Protein 1AWI (pdb70)

GO terms:
  GO:0070064 proline-rich region binding (F, IPI)
  GO:0005515 protein binding (F, IPI)
  GO:0003779 actin binding (F, IPI)
  GO:0005829 cytosol (C, TAS)
  GO:0045296 cadherin binding (F, HDA)
  GO:0005546 phosphatidylinositol-4,5-bisphosphate binding (F, IDA)
  GO:0005634 nucleus (C, IDA)
  GO:0005737 cytoplasm (C, IDA)
  GO:0005938 cell cortex (C, IDA)
  GO:0000774 adenyl-nucleotide exchange factor activity (F, IDA)
  GO:0003785 actin monomer binding (F, IDA)
  GO:0030036 actin cytoskeleton organization (P, IDA)
  GO:0050821 protein stabilization (P, IDA)
  GO:0030838 positive regulation of actin filament polymerization (P, IGI)
  GO:0070062 extracellular exosome (C, HDA)
  GO:0072562 blood microparticle (C, HDA)
  GO:0005925 focal adhesion (C, HDA)
  GO:0016020 membrane (C, HDA)
  GO:0003723 RNA binding (F, HDA)
  GO:0010634 positive regulation of epithelial cell migration (P, IMP)

Nearest PDB structures (foldseek):
  1cf0-assembly1_A  TM=1.005E+00  e=2.091E-26  Homo sapiens
  8bji-assembly1_B  TM=9.821E-01  e=1.228E-25  Vibrio nigripulchritudo
  1pne-assembly1_A  TM=9.918E-01  e=5.692E-25  Bos taurus
  8bjh-assembly1_B  TM=9.821E-01  e=3.550E-25  Vibrio nigripulchritudo
  2v8f-assembly1_B  TM=9.783E-01  e=4.734E-20  Mus musculus

Foldseek 3Di:
DCQVVFCVLCVVVFFDKKWKWFLPPAIDTPDIDPPDQQNQAHNVQSCVLPDPPPCPCQVPPGDHSNFGKHWPADCCPPDPLNKTKIKGDPVDDDFIWIKMWGDADTIIIITTGDGPDDNVVNSVSRVVSRVVVNVVVD/DVQVVVCVLPPVPFFDKKFKWFLPDQIATPYIDPPDQQNQADNVQSCQLPPPDVPVLVVQAGDRSNFGWHWPDDCLVPPPQNKTWIWTDDDDPDDIWIKMWGDADGIIMITTGDGPRDNVVNHVSRVVSRVVVNVVVD/DDDDDDDDDD

CATH classification: 3.30.450.30

B-factor: mean 24.33, std 15.83, range [2.0, 83.94]

Organism: Homo sapiens (NCBI:txid9606)

Secondary structure (DSSP, 8-state):
-THHHHHHHHTTS-EEEEEEEE-SSS-EEEEE-TTSSGGG--HHHHHHHT-S-SSGGGTS-EEETTEEEEEEEE-TTSSS--EEEEEE--SSSS---EEEEEE-SSEEEEEEEPTT--HHHHHHHHHHHHHHHHHTT-/-THHHHHHHHTTS-EEEEEEEE-SSS-EEEEE-TTSSGGG--HHHHHHHH-S--TTHHHH-EEETTEEEEEEEEETTSTTT-EEEEEE--STT----EEEEEE-SSEEEEEEEPTT--HHHHHHHHHHHHHHHHHTT-/-PPPPP----

Solvent-accessible surface area: 13578 Å² total; per-residue (Å²): 31,9,58,38,0,13,91,68,4,47,84,77,44,37,0,39,1,0,0,0,1,4,26,126,146,76,34,55,44,51,19,16,17,112,80,92,35,0,60,88,16,60,82,76,18,3,37,71,1,46,18,193,93,51,81,69,9,104,132,105,17,16,54,0,17,48,42,100,0,36,11,80,67,30,21,0,82,104,126,49,87,47,0,0,28,1,106,10,71,53,123,56,86,80,65,60,36,21,1,3,0,0,31,1,72,86,0,0,0,0,0,6,0,87,122,78,30,137,25,41,73,0,26,113,36,0,81,88,18,0,18,36,0,69,182,28,150,29,58,35,94,45,0,11,98,57,4,52,84,88,38,25,2,32,0,0,0,0,0,3,31,109,152,96,32,61,46,85,5,10,23,115,79,82,33,0,53,91,16,57,84,75,22,4,37,69,1,34,27,185,110,40,66,61,8,150,112,122,10,17,55,0,17,58,52,94,1,38,22,106,87,30,20,1,62,102,117,76,78,19,2,0,27,3,88,6,87,41,117,68,90,53,58,47,41,25,1,1,0,0,43,1,67,86,0,0,0,0,0,8,0,91,120,81,28,121,21,48,58,0,40,116,35,0,103,83,6,0,15,10,0,70,135,40,123,56,140,40,106,44,9,16,32,42,31,97

Radius of gyration: 23.16 Å; Cα contacts (8 Å, |Δi|>4): 592; chains: 3; bounding box: 51×53×67 Å

InterPro domains:
  IPR005454 Profilin1/2/3, vertebrate [PR01639] (3-19)
  IPR005454 Profilin1/2/3, vertebrate [PR01639] (32-47)
  IPR005454 Profilin1/2/3, vertebrate [PR01639] (53-67)
  IPR005454 Profilin1/2/3, vertebrate [PR01639] (70-83)
  IPR005454 Profilin1/2/3, vertebrate [PR01639] (86-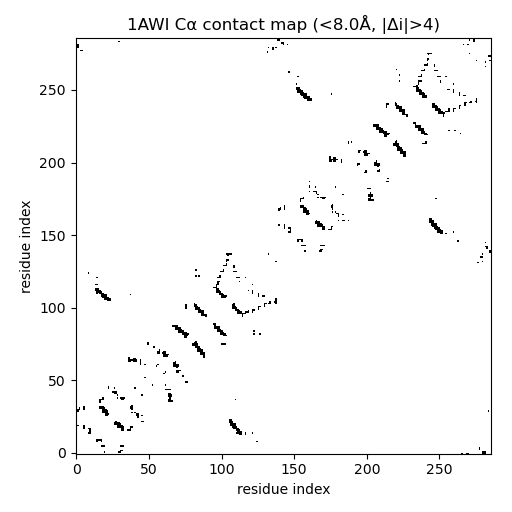95)
  IPR005454 Profilin1/2/3, vertebrate [PR01639] (114-127)
  IPR005455 Profilin, eukaryotic type [SM00392] (2-140)
  IPR005455 Profilin, eukaryotic type [cd00148] (3-140)
  IPR027310 Profilin conserved site [PS00414] (1-9)
  IPR036140 Profilin superfamily [SSF55770] (2-140)
  IPR048278 Profilin [PF00235] (3-140)

Structure (mmCIF, N/CA/C/O backbone):
data_1AWI
#
_entry.id   1AWI
#
_cell.length_a   68.250
_cell.length_b   97.640
_cell.length_c   39.100
_cell.angle_alpha   90.00
_cell.angle_beta   90.00
_cell.angle_gamma   90.00
#
_symmetry.space_group_name_H-M   'P 21 21 2'
#
loop_
_entity.id
_entity.type
_entity.pdbx_description
1 polymer PROFILIN
2 polymer L-PRO10
3 water water
#
loop_
_atom_site.group_PDB
_atom_site.id
_atom_site.type_symbol
_atom_site.label_atom_id
_atom_site.label_alt_id
_atom_site.label_comp_id
_atom_site.label_asym_id
_atom_site.label_entity_id
_atom_site.label_seq_id
_atom_site.pdbx_PDB_ins_code
_atom_site.Cartn_x
_atom_site.Cartn_y
_atom_site.Cartn_z
_atom_site.occupancy
_atom_site.B_iso_or_equiv
_atom_site.auth_seq_id
_atom_site.auth_comp_id
_atom_site.auth_asym_id
_atom_site.auth_atom_id
_atom_site.pdbx_PDB_model_num
ATOM 1 N N . GLY A 1 1 ? 23.670 68.496 33.643 1.00 48.16 2 GLY A N 1
ATOM 2 C CA . GLY A 1 1 ? 24.979 67.942 33.188 1.00 41.38 2 GLY A CA 1
ATOM 3 C C . GLY A 1 1 ? 25.817 68.986 32.465 1.00 38.09 2 GLY A C 1
ATOM 4 O O . GLY A 1 1 ? 25.971 70.118 32.944 1.00 32.25 2 GLY A O 1
ATOM 8 N N . TRP A 1 2 ? 26.336 68.612 31.298 1.00 31.65 3 TRP A N 1
ATOM 9 C CA . TRP A 1 2 ? 27.158 69.508 30.495 1.00 23.30 3 TRP A CA 1
ATOM 10 C C . TRP A 1 2 ? 26.381 70.705 29.961 1.00 20.02 3 TRP A C 1
ATOM 11 O O . TRP A 1 2 ? 26.966 71.729 29.639 1.00 15.76 3 TRP A O 1
ATOM 24 N N . ASN A 1 3 ? 25.054 70.593 29.955 1.00 23.96 4 ASN A N 1
ATOM 25 C CA . ASN A 1 3 ? 24.148 71.649 29.479 1.00 27.55 4 ASN A CA 1
ATOM 26 C C . ASN A 1 3 ? 24.315 72.968 30.226 1.00 26.90 4 ASN A C 1
ATOM 27 O O . ASN A 1 3 ? 24.120 74.047 29.657 1.00 23.69 4 ASN A O 1
ATOM 35 N N . ALA A 1 4 ? 24.681 72.865 31.501 1.00 27.11 5 ALA A N 1
ATOM 36 C CA . ALA A 1 4 ? 24.874 74.024 32.364 1.00 24.17 5 ALA A CA 1
ATOM 37 C C . ALA A 1 4 ? 26.072 74.856 31.920 1.00 23.39 5 ALA A C 1
ATOM 38 O O . ALA A 1 4 ? 26.088 76.079 32.080 1.00 25.33 5 ALA A O 1
ATOM 41 N N . TYR A 1 5 ? 27.081 74.193 31.368 1.00 22.57 6 TYR A N 1
ATOM 42 C CA . TYR A 1 5 ? 28.261 74.896 30.890 1.00 22.07 6 TYR A CA 1
ATOM 43 C C . TYR A 1 5 ? 27.937 75.732 29.662 1.00 18.39 6 TYR A C 1
ATOM 44 O O . TYR A 1 5 ? 28.385 76.869 29.554 1.00 21.45 6 TYR A O 1
ATOM 55 N N . ILE A 1 6 ? 27.142 75.180 28.749 1.00 18.86 7 ILE A N 1
ATOM 56 C CA . ILE A 1 6 ? 26.759 75.904 27.538 1.00 17.21 7 ILE A CA 1
ATOM 57 C C . ILE A 1 6 ? 25.913 77.111 27.930 1.00 17.15 7 ILE A C 1
ATOM 58 O O . ILE A 1 6 ? 26.098 78.202 27.395 1.00 16.97 7 ILE A O 1
ATOM 64 N N . ASP A 1 7 ? 24.991 76.905 28.871 1.00 19.45 8 ASP A N 1
ATOM 65 C CA . ASP A 1 7 ? 24.124 77.982 29.352 1.00 22.13 8 ASP A CA 1
ATOM 66 C C . ASP A 1 7 ? 24.978 79.059 30.020 1.00 23.27 8 ASP A C 1
ATOM 67 O O . ASP A 1 7 ? 24.749 80.255 29.837 1.00 23.94 8 ASP A O 1
ATOM 73 N N . ASN A 1 8 ? 25.972 78.619 30.783 1.00 22.89 9 ASN A N 1
ATOM 74 C CA . ASN A 1 8 ? 26.879 79.527 31.472 1.00 23.29 9 ASN A CA 1
ATOM 75 C C . ASN A 1 8 ? 27.643 80.392 30.470 1.00 20.35 9 ASN A C 1
ATOM 76 O O . ASN A 1 8 ? 27.650 81.612 30.570 1.00 24.12 9 ASN A O 1
ATOM 84 N N . LEU A 1 9 ? 28.259 79.755 29.485 1.00 21.70 10 LEU A N 1
ATOM 85 C CA . LEU A 1 9 ? 29.021 80.469 28.465 1.00 21.00 10 LEU A CA 1
ATOM 86 C C . LEU A 1 9 ? 28.187 81.472 27.685 1.00 17.47 10 LEU A C 1
ATOM 87 O O . LEU A 1 9 ? 28.657 82.552 27.360 1.00 22.6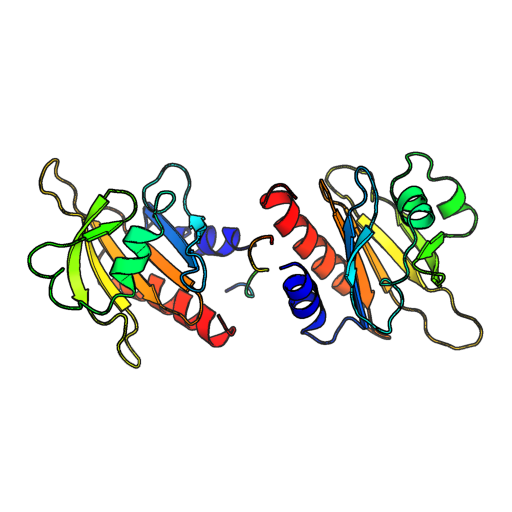2 10 LEU A O 1
ATOM 93 N N . MET A 1 10 ? 26.946 81.110 27.389 1.00 21.84 11 MET A N 1
ATOM 94 C CA . MET A 1 10 ? 26.057 81.976 26.611 1.00 24.82 11 MET A CA 1
ATOM 95 C C . MET A 1 10 ? 25.311 83.025 27.430 1.00 25.65 11 MET A C 1
ATOM 96 O O . MET A 1 10 ? 24.754 83.970 26.870 1.00 27.64 11 MET A O 1
ATOM 102 N N . ALA A 1 11 ? 25.330 82.866 28.749 1.00 27.91 12 ALA A N 1
ATOM 103 C CA . ALA A 1 11 ? 24.619 83.747 29.675 1.00 31.49 12 ALA A CA 1
ATOM 104 C C . ALA A 1 11 ? 24.740 85.255 29.502 1.00 34.04 12 ALA A C 1
ATOM 105 O O . ALA A 1 11 ? 23.746 85.961 29.634 1.00 35.60 12 ALA A O 1
ATOM 108 N N . ASP A 1 12 ? 25.942 85.753 29.222 1.00 37.20 13 ASP A N 1
ATOM 109 C CA . ASP A 1 12 ? 26.161 87.194 29.072 1.00 36.02 13 ASP A CA 1
ATOM 110 C C . ASP A 1 12 ? 25.701 87.786 27.734 1.00 35.44 13 ASP A C 1
ATOM 111 O O . ASP A 1 12 ? 25.956 88.958 27.442 1.00 40.18 13 ASP A O 1
ATOM 117 N N . GLY A 1 13 ? 25.099 86.952 26.894 1.00 32.70 14 GLY A N 1
ATOM 118 C CA . GLY A 1 13 ? 24.602 87.407 25.610 1.00 26.19 14 GLY A CA 1
ATOM 119 C C . GLY A 1 13 ? 25.594 87.900 24.574 1.00 24.56 14 GLY A C 1
ATOM 120 O O . GLY A 1 13 ? 25.166 88.433 23.558 1.00 28.81 14 GLY A O 1
ATOM 122 N N . THR A 1 14 ? 26.898 87.740 24.794 1.00 25.74 15 THR A N 1
ATOM 123 C CA . THR A 1 14 ? 27.883 88.199 23.802 1.00 20.83 15 THR A CA 1
ATOM 124 C C . THR A 1 14 ? 28.258 87.134 22.762 1.00 20.20 15 THR A C 1
ATOM 125 O O . THR A 1 14 ? 28.857 87.451 21.738 1.00 18.86 15 THR A O 1
ATOM 131 N N . CYS A 1 15 ? 27.907 85.878 23.023 1.00 22.10 16 CYS A N 1
ATOM 132 C CA . CYS A 1 15 ? 28.234 84.780 22.112 1.00 19.09 16 CYS A CA 1
ATOM 133 C C . CYS A 1 15 ? 27.006 84.196 21.400 1.00 15.55 16 CYS A C 1
ATOM 134 O O . CYS A 1 15 ? 25.896 84.277 21.910 1.00 15.13 16 CYS A O 1
ATOM 138 N N . GLN A 1 16 ? 27.206 83.623 20.217 1.00 15.20 17 GLN A N 1
ATOM 139 C CA . GLN A 1 16 ? 26.107 83.030 19.464 1.00 13.51 17 GLN A CA 1
ATOM 140 C C . GLN A 1 16 ? 26.199 81.508 19.350 1.00 14.04 17 GLN A C 1
ATOM 141 O O . GLN A 1 16 ? 25.280 80.860 18.866 1.00 16.93 17 GLN A O 1
ATOM 150 N N . ASP A 1 17 ? 27.318 80.936 19.760 1.00 12.86 18 ASP A N 1
ATOM 151 C CA . ASP A 1 17 ? 27.487 79.494 19.678 1.00 11.48 18 ASP A CA 1
ATOM 152 C C . ASP A 1 17 ? 28.567 79.079 20.680 1.00 13.11 18 ASP A C 1
ATOM 153 O O . ASP A 1 17 ? 29.449 79.871 21.034 1.00 13.44 18 ASP A O 1
ATOM 159 N N . ALA A 1 18 ? 28.456 77.853 21.168 1.00 13.24 19 ALA A N 1
ATOM 160 C CA . ALA A 1 18 ? 29.382 77.313 22.151 1.00 15.09 19 ALA A CA 1
ATOM 161 C C . ALA A 1 18 ? 29.241 75.803 22.097 1.00 14.73 19 ALA A C 1
ATOM 162 O O . ALA A 1 18 ? 28.194 75.300 21.682 1.00 20.24 19 ALA A O 1
ATOM 165 N N . ALA A 1 19 ? 30.292 75.092 22.499 1.00 15.21 20 ALA A N 1
ATOM 166 C CA . ALA A 1 19 ? 30.301 73.632 22.507 1.00 9.91 20 ALA A CA 1
ATOM 167 C C . ALA A 1 19 ? 31.469 73.065 23.316 1.00 13.55 20 ALA A C 1
ATOM 168 O O . ALA A 1 19 ? 32.522 73.695 23.445 1.00 19.18 20 ALA A O 1
ATOM 171 N N . ILE A 1 20 ? 31.260 71.888 23.894 1.00 16.24 21 ILE A N 1
ATOM 172 C CA . ILE A 1 20 ? 32.302 71.179 24.635 1.00 14.00 21 ILE A CA 1
ATOM 173 C C . ILE A 1 20 ? 32.405 69.869 23.871 1.00 13.22 21 ILE A C 1
ATOM 174 O O . ILE A 1 20 ? 31.420 69.159 23.744 1.00 14.85 21 ILE A O 1
ATOM 180 N N . VAL A 1 21 ? 33.577 69.567 23.329 1.00 15.84 22 VAL A N 1
ATOM 181 C CA . VAL A 1 21 ? 33.753 68.355 22.535 1.00 12.20 22 VAL A CA 1
ATOM 182 C C . VAL A 1 21 ? 34.838 67.442 23.071 1.00 9.88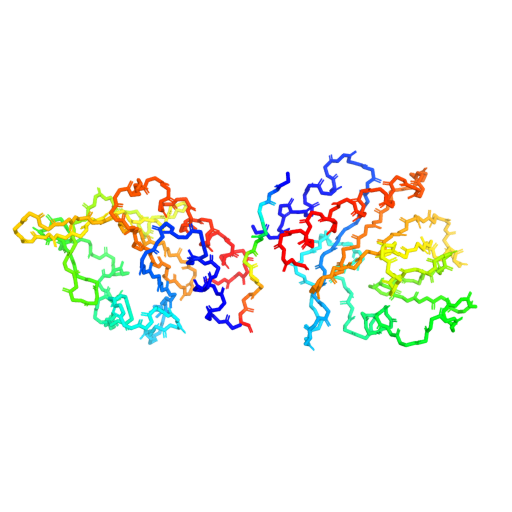 22 VAL A C 1
ATOM 183 O O . VAL A 1 21 ? 35.945 67.893 23.352 1.00 13.91 22 VAL A O 1
ATOM 188 N N . GLY A 1 22 ? 34.522 66.160 23.218 1.00 12.18 23 GLY A N 1
ATOM 189 C CA . GLY A 1 22 ? 35.523 65.217 23.681 1.00 14.83 23 GLY A CA 1
ATOM 190 C C . GLY A 1 22 ? 36.364 64.839 22.476 1.00 17.31 23 GLY A C 1
ATOM 191 O O . GLY A 1 22 ? 35.803 64.562 21.421 1.00 23.44 23 GLY A O 1
ATOM 193 N N . TYR A 1 23 ? 37.691 64.878 22.592 1.00 20.18 24 TYR A N 1
ATOM 194 C CA . TYR A 1 23 ? 38.555 64.531 21.460 1.00 22.19 24 TYR A CA 1
ATOM 195 C C . TYR A 1 23 ? 39.350 63.241 21.646 1.00 23.60 24 TYR A C 1
ATOM 196 O O . TYR A 1 23 ? 39.976 62.746 20.705 1.00 25.40 24 TYR A O 1
ATOM 207 N N . LYS A 1 24 ? 39.347 62.712 22.863 1.00 26.09 25 LYS A N 1
ATOM 208 C CA . LYS A 1 24 ? 40.061 61.477 23.149 1.00 30.54 25 LYS A CA 1
ATOM 209 C C . LYS A 1 24 ? 39.190 60.270 22.830 1.00 37.76 25 LYS A C 1
ATOM 210 O O . LYS A 1 24 ? 37.993 60.252 23.149 1.00 39.40 25 LYS A O 1
ATOM 220 N N . ASP A 1 25 ? 39.799 59.290 22.158 1.00 43.70 26 ASP A N 1
ATOM 221 C CA . ASP A 1 25 ? 39.143 58.045 21.753 1.00 46.66 26 ASP A CA 1
ATOM 222 C C . ASP A 1 25 ? 38.264 58.251 20.527 1.00 44.40 26 ASP A C 1
ATOM 223 O O . ASP A 1 25 ? 38.707 58.032 19.398 1.00 44.47 26 ASP A O 1
ATOM 229 N N . SER A 1 26 ? 37.028 58.686 20.747 1.00 42.14 27 SER A N 1
ATOM 230 C CA . SER A 1 26 ? 36.098 58.914 19.650 1.00 40.00 27 SER A CA 1
ATOM 231 C C . SER A 1 26 ? 35.427 60.264 19.829 1.00 33.28 27 SER A C 1
ATOM 232 O O . SER A 1 26 ? 34.451 60.390 20.579 1.00 36.69 27 SER A O 1
ATOM 237 N N . PRO A 1 27 ? 35.959 61.299 19.152 1.00 28.51 28 PRO A N 1
ATOM 238 C CA . PRO A 1 27 ? 35.452 62.674 19.204 1.00 24.78 28 PRO A CA 1
ATOM 239 C C . PRO A 1 27 ? 33.931 62.751 19.147 1.00 23.72 28 PRO A C 1
ATOM 240 O O . PRO A 1 27 ? 33.303 62.240 18.220 1.00 26.53 28 PRO A O 1
ATOM 244 N N . SER A 1 28 ? 33.341 63.385 20.145 1.00 23.13 29 SER A N 1
ATOM 245 C CA . SER A 1 28 ? 31.893 63.510 20.194 1.00 25.59 29 SER A CA 1
ATOM 246 C C . SER A 1 28 ? 31.501 64.824 20.847 1.00 23.38 29 SER A C 1
ATOM 247 O O . SER A 1 28 ? 32.194 65.306 21.749 1.00 26.60 29 SER A O 1
ATOM 252 N N . VAL A 1 29 ? 30.406 65.408 20.368 1.00 15.38 30 VAL A N 1
ATOM 253 C CA . VAL A 1 29 ? 29.897 66.662 20.900 1.00 10.69 30 VAL A CA 1
ATOM 254 C C . VAL A 1 29 ? 29.154 66.306 22.179 1.00 12.55 30 VAL A C 1
ATOM 255 O O . VAL A 1 29 ? 28.207 65.529 22.150 1.00 17.64 30 VAL A O 1
ATOM 260 N N . TRP A 1 30 ? 29.649 66.814 23.301 1.00 11.67 31 TRP A N 1
ATOM 261 C CA . TRP A 1 30 ? 29.077 66.553 24.614 1.00 11.82 31 TRP A CA 1
ATOM 262 C C . TRP A 1 30 ? 27.926 67.473 24.961 1.00 13.63 31 TRP A C 1
ATOM 263 O O . TRP A 1 30 ? 27.124 67.150 25.828 1.00 17.33 31 TRP A O 1
ATOM 276 N N . ALA A 1 31 ? 27.904 68.647 24.336 1.00 14.43 32 ALA A N 1
ATOM 277 C CA . ALA A 1 31 ? 26.856 69.649 24.522 1.00 10.51 32 ALA A CA 1
ATOM 278 C C . ALA A 1 31 ? 27.194 70.833 23.618 1.00 12.38 32 ALA A C 1
ATOM 279 O O . ALA A 1 31 ? 28.347 71.262 23.566 1.00 14.55 32 ALA A O 1
ATOM 282 N N . ALA A 1 32 ? 26.210 71.321 22.866 1.00 11.73 33 ALA A N 1
ATOM 283 C CA . ALA A 1 32 ? 26.402 72.458 21.967 1.00 11.91 33 ALA A CA 1
ATOM 284 C C . ALA A 1 32 ? 25.091 73.237 21.854 1.00 16.36 33 ALA A C 1
ATOM 285 O O . ALA A 1 32 ? 24.034 72.716 22.205 1.00 21.39 33 ALA A O 1
ATOM 288 N N . VAL A 1 33 ? 25.152 74.488 21.404 1.00 14.40 34 VAL A N 1
ATOM 289 C CA . VAL A 1 33 ? 23.938 75.284 21.246 1.00 12.76 34 VAL A CA 1
ATOM 290 C C . VAL A 1 33 ? 23.146 74.706 20.065 1.00 16.93 34 VAL A C 1
ATOM 291 O O . VAL A 1 33 ? 23.698 74.516 18.977 1.00 18.90 34 VAL A O 1
ATOM 296 N N . PRO A 1 34 ? 21.840 74.435 20.260 1.00 20.23 35 PRO A N 1
ATOM 297 C CA . PRO A 1 34 ? 20.917 73.873 19.262 1.00 16.82 35 PRO A CA 1
ATOM 298 C C . PRO A 1 34 ? 20.642 74.733 18.040 1.00 12.77 35 PRO A C 1
ATOM 299 O O . PRO A 1 34 ? 20.425 75.938 18.151 1.00 12.66 35 PRO A O 1
ATOM 303 N N . GLY A 1 35 ? 20.593 74.080 16.883 1.00 18.56 36 GLY A N 1
ATOM 304 C CA . GLY A 1 35 ? 20.299 74.755 15.633 1.00 14.87 36 GLY A CA 1
ATOM 305 C C . GLY A 1 35 ? 21.393 75.659 15.124 1.00 18.11 36 GLY A C 1
ATOM 306 O O . GLY A 1 35 ? 21.171 76.434 14.196 1.00 21.92 36 GLY A O 1
ATOM 308 N N . LYS A 1 36 ? 22.588 75.528 15.686 1.00 19.23 37 LYS A N 1
ATOM 309 C CA . LYS A 1 36 ? 23.703 76.369 15.281 1.00 13.16 37 LYS A CA 1
ATOM 310 C C . LYS A 1 36 ? 24.750 75.628 14.454 1.00 12.49 37 LYS A C 1
ATOM 311 O O . LYS A 1 36 ? 24.432 74.682 13.744 1.00 9.57 37 LYS A O 1
ATOM 321 N N . THR A 1 37 ? 26.007 76.048 14.581 1.00 15.98 38 THR A N 1
ATOM 322 C CA . THR A 1 37 ? 27.116 75.465 13.833 1.00 13.62 38 THR A CA 1
ATOM 323 C C . THR A 1 37 ? 27.906 74.367 14.538 1.00 7.93 38 THR A C 1
ATOM 324 O O . THR A 1 37 ? 28.061 73.281 13.989 1.00 6.96 38 THR A O 1
ATOM 330 N N . PHE A 1 38 ? 28.383 74.646 15.754 1.00 8.81 39 PHE A N 1
ATOM 331 C CA . PHE A 1 38 ? 29.204 73.698 16.517 1.00 10.81 39 PHE A CA 1
ATOM 332 C C . PHE A 1 38 ? 28.549 72.357 16.790 1.00 12.59 39 PHE A C 1
ATOM 333 O O . PHE A 1 38 ? 29.228 71.340 16.902 1.00 13.46 39 PHE A O 1
ATOM 342 N N . VAL A 1 39 ? 27.227 72.339 16.872 1.00 13.73 40 VAL A N 1
ATOM 343 C CA . VAL A 1 39 ? 26.519 71.094 17.122 1.00 11.47 40 VAL A CA 1
ATOM 344 C C . VAL A 1 39 ? 26.784 70.057 16.005 1.00 13.97 40 VAL A C 1
ATOM 345 O O . VAL A 1 39 ? 26.621 68.848 16.218 1.00 10.42 40 VAL A O 1
ATOM 350 N N . ASN A 1 40 ? 27.244 70.529 14.842 1.00 13.89 41 ASN A N 1
ATOM 351 C CA . ASN A 1 40 ? 27.529 69.654 13.700 1.00 11.87 41 ASN A CA 1
ATOM 352 C C . ASN A 1 40 ? 29.005 69.372 13.471 1.00 12.07 41 ASN A C 1
ATOM 353 O O . ASN A 1 40 ? 29.397 69.035 12.353 1.00 11.24 41 ASN A O 1
ATOM 361 N N . ILE A 1 41 ? 29.834 69.556 14.497 1.00 13.90 42 ILE A N 1
ATOM 362 C CA . ILE A 1 41 ? 31.263 69.279 14.356 1.00 14.43 42 ILE A CA 1
ATOM 363 C C . ILE A 1 41 ? 31.434 67.767 14.138 1.00 14.95 42 ILE A C 1
ATOM 364 O O . ILE A 1 41 ? 30.727 66.952 14.755 1.00 11.94 42 ILE A O 1
ATOM 370 N N . THR A 1 42 ? 32.347 67.401 13.241 1.00 9.18 43 THR A N 1
ATOM 371 C CA . THR A 1 42 ? 32.594 65.993 12.928 1.00 8.53 43 THR A CA 1
ATOM 372 C C . THR A 1 42 ? 33.948 65.523 13.453 1.00 4.93 43 THR A C 1
ATOM 373 O O . THR A 1 42 ? 34.852 66.329 13.674 1.00 11.93 43 THR A O 1
ATOM 379 N N . PRO A 1 43 ? 34.110 64.206 13.650 1.00 7.26 44 PRO A N 1
ATOM 380 C CA . PRO A 1 43 ? 35.368 63.646 14.142 1.00 6.99 44 PRO A CA 1
ATOM 381 C C . PRO A 1 43 ? 36.560 64.027 13.266 1.00 9.76 44 PRO A C 1
ATOM 382 O O . PRO A 1 43 ? 37.684 64.100 13.754 1.00 12.33 44 PRO A O 1
ATOM 386 N N . ALA A 1 44 ? 36.315 64.246 11.972 1.00 12.70 45 ALA A N 1
ATOM 387 C CA . ALA A 1 44 ? 37.370 64.630 11.036 1.00 16.66 45 ALA A CA 1
ATOM 388 C C . ALA A 1 44 ? 37.850 66.061 11.299 1.00 15.96 45 ALA A C 1
ATOM 389 O O . ALA A 1 44 ? 39.049 66.338 11.252 1.00 20.31 45 ALA A O 1
ATOM 392 N N . GLU A 1 45 ? 36.911 66.963 11.577 1.00 14.91 46 GLU A N 1
ATOM 393 C CA . GLU A 1 45 ? 37.231 68.359 11.877 1.00 14.36 46 GLU A CA 1
ATOM 394 C C . GLU A 1 45 ? 38.030 68.449 13.184 1.00 14.99 46 GLU A C 1
ATOM 395 O O . GLU A 1 45 ? 38.964 69.246 13.304 1.00 16.34 46 GLU A O 1
ATOM 402 N N . VAL A 1 46 ? 37.647 67.630 14.163 1.00 13.71 47 VAL A N 1
ATOM 403 C CA . VAL A 1 46 ? 38.318 67.582 15.458 1.00 10.66 47 VAL A CA 1
ATOM 404 C C . VAL A 1 46 ? 39.744 67.097 15.234 1.00 15.22 47 VAL A C 1
ATOM 405 O O . VAL A 1 46 ? 40.689 67.625 15.820 1.00 15.72 47 VAL A O 1
ATOM 410 N N . GLY A 1 47 ? 39.884 66.097 14.364 1.00 19.86 48 GLY A N 1
ATOM 411 C CA . GLY A 1 47 ? 41.186 65.541 14.040 1.00 17.24 48 GLY A CA 1
ATOM 412 C C . GLY A 1 47 ? 42.127 66.614 13.530 1.00 16.10 48 GLY A C 1
ATOM 413 O O . GLY A 1 47 ? 43.299 66.647 13.883 1.00 17.41 48 GLY A O 1
ATOM 415 N N . VAL A 1 48 ? 41.615 67.509 12.706 1.00 16.97 49 VAL A N 1
ATOM 416 C CA . VAL A 1 48 ? 42.439 68.580 12.183 1.00 18.96 49 VAL A CA 1
ATOM 417 C C . VAL A 1 48 ? 42.866 69.497 13.325 1.00 19.81 49 VAL A C 1
ATOM 418 O O . VAL A 1 48 ? 44.025 69.895 13.401 1.00 24.08 49 VAL A O 1
ATOM 423 N N . LEU A 1 49 ? 41.932 69.811 14.218 1.00 21.58 50 LEU A N 1
ATOM 424 C CA . LEU A 1 49 ? 42.220 70.692 15.344 1.00 19.63 50 LEU A CA 1
ATOM 425 C C . LEU A 1 49 ? 43.368 70.211 16.218 1.00 17.91 50 LEU A C 1
ATOM 426 O O . LEU A 1 49 ? 44.264 70.983 16.527 1.00 24.85 50 LEU A O 1
ATOM 432 N N . VAL A 1 50 ? 43.335 68.951 16.633 1.00 16.92 51 VAL A N 1
ATOM 433 C CA . VAL A 1 50 ? 44.402 68.406 17.471 1.00 16.13 51 VAL A CA 1
ATOM 434 C C . VAL A 1 50 ? 45.499 67.744 16.632 1.00 17.47 51 VAL A C 1
ATOM 435 O O . VAL A 1 50 ? 46.300 66.962 17.148 1.00 13.82 51 VAL A O 1
ATOM 440 N N . GLY A 1 51 ? 45.563 68.103 15.354 1.00 23.81 52 GLY A N 1
ATOM 441 C CA . GLY A 1 51 ? 46.531 67.506 14.449 1.00 32.79 52 GLY A CA 1
ATOM 442 C C . GLY A 1 51 ? 47.984 67.927 14.554 1.00 39.53 52 GLY A C 1
ATOM 443 O O . GLY A 1 51 ? 48.330 68.858 15.280 1.00 39.98 52 GLY A O 1
ATOM 445 N N . LYS A 1 52 ? 48.831 67.242 13.789 1.00 44.39 53 LYS A N 1
ATOM 446 C CA . LYS A 1 52 ? 50.265 67.510 13.761 1.00 48.30 53 LYS A CA 1
ATOM 447 C C . LYS A 1 52 ? 50.617 68.682 12.833 1.00 49.80 53 LYS A C 1
ATOM 448 O O . LYS A 1 52 ? 51.601 69.392 13.070 1.00 51.52 53 LYS A O 1
ATOM 458 N N . ASP A 1 53 ? 49.810 68.884 11.788 1.00 49.03 54 ASP A N 1
ATOM 459 C CA . ASP A 1 53 ? 50.032 69.960 10.814 1.00 50.38 54 ASP A CA 1
ATOM 460 C C . ASP A 1 53 ? 49.589 71.304 11.389 1.00 50.50 54 ASP A C 1
ATOM 461 O O . ASP A 1 53 ? 48.440 71.707 11.232 1.00 53.64 54 ASP A O 1
ATOM 467 N N . ARG A 1 54 ? 50.522 72.026 11.993 1.00 47.83 55 ARG A N 1
ATOM 468 C CA . ARG A 1 54 ? 50.197 73.297 12.621 1.00 46.97 55 ARG A CA 1
ATOM 469 C C . ARG A 1 54 ? 50.413 74.559 11.778 1.00 49.76 55 ARG A C 1
ATOM 470 O O . ARG A 1 54 ? 50.256 75.677 12.282 1.00 50.95 55 ARG A O 1
ATOM 484 N N . SER A 1 55 ? 50.774 74.396 10.508 1.00 51.53 56 SER A N 1
ATOM 485 C CA . SER A 1 55 ? 50.988 75.553 9.635 1.00 55.09 56 SER A CA 1
ATOM 486 C C . SER A 1 55 ? 50.267 75.456 8.293 1.00 55.53 56 SER A C 1
ATOM 487 O O . SER A 1 55 ? 50.093 76.461 7.604 1.00 56.69 56 SER A O 1
ATOM 492 N N . SER A 1 56 ? 49.823 74.253 7.940 1.00 55.97 57 SER A N 1
ATOM 493 C CA . SER A 1 56 ? 49.106 74.035 6.690 1.00 54.58 57 SER A CA 1
ATOM 494 C C . SER A 1 56 ? 47.784 74.811 6.687 1.00 55.00 57 SER A C 1
ATOM 495 O O . SER A 1 56 ? 47.419 75.416 5.676 1.00 57.22 57 SER A O 1
ATOM 500 N N . PHE A 1 57 ? 47.088 74.826 7.824 1.00 52.13 58 PHE A N 1
ATOM 501 C CA . PHE A 1 57 ? 45.824 75.548 7.913 1.00 47.07 58 PHE A CA 1
ATOM 502 C C . PHE A 1 57 ? 45.959 77.071 8.016 1.00 48.95 58 PHE A C 1
ATOM 503 O O . PHE A 1 57 ? 44.985 77.784 8.278 1.00 46.92 58 PHE A O 1
ATOM 512 N N . TYR A 1 58 ? 47.165 77.565 7.751 1.00 50.68 59 TYR A N 1
ATOM 513 C CA . TYR A 1 58 ? 47.438 78.995 7.796 1.00 51.60 59 TYR A CA 1
ATOM 514 C C . TYR A 1 58 ? 47.115 79.702 6.480 1.00 54.38 59 TYR A C 1
ATOM 515 O O . TYR A 1 58 ? 46.737 80.875 6.472 1.00 52.85 59 TYR A O 1
ATOM 526 N N . VAL A 1 59 ? 47.298 78.999 5.367 1.00 57.83 60 VAL A N 1
ATOM 527 C CA . VAL A 1 59 ? 46.987 79.561 4.055 1.00 61.21 60 VAL A CA 1
ATOM 528 C C . VAL A 1 59 ? 45.540 79.162 3.775 1.00 64.23 60 VAL A C 1
ATOM 529 O O . VAL A 1 59 ? 44.695 79.989 3.412 1.00 67.52 60 VAL A O 1
ATOM 534 N N . ASN A 1 60 ? 45.269 77.877 3.970 1.00 63.12 61 ASN A N 1
ATOM 535 C CA . ASN A 1 60 ? 43.937 77.327 3.783 1.00 60.43 61 ASN A CA 1
ATOM 536 C C . ASN A 1 60 ? 43.484 77.079 5.210 1.00 57.56 61 ASN A C 1
ATOM 537 O O . ASN A 1 60 ? 44.105 76.293 5.909 1.00 59.76 61 ASN A O 1
ATOM 545 N N . GLY A 1 61 ? 42.462 77.795 5.664 1.00 54.57 62 GLY A N 1
ATOM 546 C CA . GLY A 1 61 ? 41.973 77.615 7.021 1.00 48.57 62 GLY A CA 1
ATOM 547 C C . GLY A 1 61 ? 41.458 76.213 7.313 1.00 45.34 62 GLY A C 1
ATOM 548 O O . GLY A 1 61 ? 42.080 75.217 6.939 1.00 45.24 62 GLY A O 1
ATOM 550 N N . LEU A 1 62 ? 40.307 76.127 7.970 1.00 40.11 63 LEU A N 1
ATOM 551 C CA . LEU A 1 62 ? 39.722 74.830 8.314 1.00 31.16 63 LEU A CA 1
ATOM 552 C C . LEU A 1 62 ? 38.218 74.959 8.463 1.00 27.22 63 LEU A C 1
ATOM 553 O O . LEU A 1 62 ? 37.676 76.047 8.272 1.00 29.55 63 LEU A O 1
ATOM 559 N N . THR A 1 63 ? 37.537 73.856 8.760 1.00 21.67 64 THR A N 1
ATOM 560 C CA . THR A 1 63 ? 36.095 73.904 8.946 1.00 19.89 64 THR A CA 1
ATOM 561 C C . THR A 1 63 ? 35.642 73.361 10.305 1.00 13.54 64 THR A C 1
ATOM 562 O O . THR A 1 63 ? 36.218 72.416 10.836 1.00 13.33 64 THR A O 1
ATOM 568 N N . LEU A 1 64 ? 34.656 74.025 10.888 1.00 11.47 65 LEU A N 1
ATOM 569 C CA . LEU A 1 64 ? 34.052 73.623 12.158 1.00 15.04 65 LEU A CA 1
ATOM 570 C C . LEU A 1 64 ? 32.550 73.580 11.873 1.00 18.76 65 LEU A C 1
ATOM 571 O O . LEU A 1 64 ? 31.939 74.605 11.537 1.00 18.25 65 LEU A O 1
ATOM 577 N N . GLY A 1 65 ? 31.960 72.394 11.967 1.00 20.16 66 GLY A N 1
ATOM 578 C CA . GLY A 1 65 ? 30.538 72.251 11.686 1.00 20.64 66 GLY A CA 1
ATOM 579 C C . GLY A 1 65 ? 30.185 72.645 10.257 1.00 19.93 66 GLY A C 1
ATOM 580 O O . GLY A 1 65 ? 29.066 73.071 9.976 1.00 18.66 66 GLY A O 1
ATOM 582 N N . GLY A 1 66 ? 31.149 72.509 9.351 1.00 21.41 67 GLY A N 1
ATOM 583 C CA . GLY A 1 66 ? 30.927 72.861 7.961 1.00 23.60 67 GLY A CA 1
ATOM 584 C C . GLY A 1 66 ? 31.418 74.259 7.647 1.00 22.70 67 GLY A C 1
ATOM 585 O O . GLY A 1 66 ? 31.886 74.530 6.541 1.00 28.40 67 GLY A O 1
ATOM 587 N N . GLN A 1 67 ? 31.337 75.129 8.648 1.00 21.12 68 GLN A N 1
ATOM 588 C CA . GLN A 1 67 ? 31.750 76.522 8.563 1.00 21.53 68 GLN A CA 1
ATOM 589 C C . GLN A 1 67 ? 33.252 76.640 8.313 1.00 22.76 68 GLN A C 1
ATOM 590 O O . GLN A 1 67 ? 34.045 76.053 9.039 1.00 23.29 68 GLN A O 1
ATOM 599 N N . LYS A 1 68 ? 33.638 77.394 7.286 1.00 24.21 69 LYS A N 1
ATOM 600 C CA . LYS A 1 68 ? 35.054 77.585 6.957 1.00 24.57 69 LYS A CA 1
ATOM 601 C C . LYS A 1 68 ? 35.559 78.673 7.861 1.00 23.03 69 LYS A C 1
ATOM 602 O O . LYS A 1 68 ? 34.907 79.708 8.015 1.00 25.92 69 LYS A O 1
ATOM 612 N N . CYS A 1 69 ? 36.741 78.470 8.415 1.00 21.07 70 CYS A N 1
ATOM 613 C CA . CYS A 1 69 ? 37.324 79.436 9.326 1.00 24.80 70 CYS A CA 1
ATOM 614 C C . CYS A 1 69 ? 38.788 79.694 8.971 1.00 25.35 70 CYS A C 1
ATOM 615 O O . CYS A 1 69 ? 39.460 78.848 8.363 1.00 21.63 70 CYS A O 1
ATOM 619 N N . SER A 1 70 ? 39.263 80.876 9.349 1.00 26.87 71 SER A N 1
ATOM 620 C CA . SER A 1 70 ? 40.640 81.301 9.124 1.00 25.17 71 SER A CA 1
ATOM 621 C C . SER A 1 70 ? 41.360 81.306 10.468 1.00 20.34 71 SER A C 1
ATOM 622 O O . SER A 1 70 ? 40.916 81.967 11.408 1.00 19.32 71 SER A O 1
ATOM 627 N N . VAL A 1 71 ? 42.446 80.549 10.564 1.00 22.93 72 VAL A N 1
ATOM 628 C CA . VAL A 1 71 ? 43.243 80.492 11.786 1.00 25.85 72 VAL A CA 1
ATOM 629 C C . VAL A 1 71 ? 44.037 81.798 11.847 1.00 26.54 72 VAL A C 1
ATOM 630 O O . VAL A 1 71 ? 44.796 82.090 10.929 1.00 30.56 72 VAL A O 1
ATOM 635 N N . ILE A 1 72 ? 43.829 82.618 12.872 1.00 26.91 73 ILE A N 1
ATOM 636 C CA . ILE A 1 72 ? 44.605 83.849 12.953 1.00 31.09 73 ILE A CA 1
ATOM 637 C C . ILE A 1 72 ? 45.749 83.755 13.956 1.00 31.68 73 ILE A C 1
ATOM 638 O O . ILE A 1 72 ? 46.621 84.611 13.976 1.00 40.51 73 ILE A O 1
ATOM 644 N N . ARG A 1 73 ? 45.754 82.703 14.770 1.00 31.71 74 ARG A N 1
ATOM 645 C CA . ARG A 1 73 ? 46.794 82.485 15.776 1.00 25.50 74 ARG A CA 1
ATOM 646 C C . ARG A 1 73 ? 46.606 81.074 16.313 1.00 24.46 74 ARG A C 1
ATOM 647 O O . ARG A 1 73 ? 45.533 80.736 16.815 1.00 24.43 74 ARG A O 1
ATOM 661 N N . ASP A 1 74 ? 47.640 80.248 16.201 1.00 20.69 75 ASP A N 1
ATOM 662 C CA . ASP A 1 74 ? 47.577 78.863 16.670 1.00 17.27 75 ASP A CA 1
ATOM 663 C C . ASP A 1 74 ? 48.505 78.595 17.855 1.00 19.06 75 ASP A C 1
ATOM 664 O O . ASP A 1 74 ? 49.724 78.703 17.728 1.00 23.06 75 ASP A O 1
ATOM 670 N N . SER A 1 75 ? 47.927 78.260 19.004 1.00 15.94 76 SER A N 1
ATOM 671 C CA . SER A 1 75 ? 48.716 77.933 20.190 1.00 16.13 76 SER A CA 1
ATOM 672 C C . SER A 1 75 ? 48.025 76.794 20.944 1.00 18.51 76 SER A C 1
ATOM 673 O O . SER A 1 75 ? 48.275 76.576 22.132 1.00 15.69 76 SER A O 1
ATOM 678 N N . LEU A 1 76 ? 47.216 76.019 20.225 1.00 14.87 77 LEU A N 1
ATOM 679 C CA . LEU A 1 76 ? 46.464 74.927 20.829 1.00 14.03 77 LEU A CA 1
ATOM 680 C C . LEU A 1 76 ? 47.302 73.888 21.572 1.00 18.78 77 LEU A C 1
ATOM 681 O O . LEU A 1 76 ? 46.940 73.459 22.666 1.00 18.81 77 LEU A O 1
ATOM 687 N N . LEU A 1 77 ? 48.421 73.479 20.983 1.00 23.35 78 LEU A N 1
ATOM 688 C CA . LEU A 1 77 ? 49.277 72.472 21.606 1.00 16.11 78 LEU A CA 1
ATOM 689 C C . LEU A 1 77 ? 50.427 73.072 22.404 1.00 17.39 78 LEU A C 1
ATOM 690 O O . LEU A 1 77 ? 51.345 72.359 22.793 1.00 17.57 78 LEU A O 1
ATOM 696 N N . GLN A 1 78 ? 50.375 74.374 22.669 1.00 19.89 79 GLN A N 1
ATOM 697 C CA . GLN A 1 78 ? 51.450 75.020 23.398 1.00 25.33 79 GLN A CA 1
ATOM 698 C C . GLN A 1 78 ? 51.286 75.027 24.907 1.00 27.96 79 GLN A C 1
ATOM 699 O O . GLN A 1 78 ? 50.195 75.238 25.426 1.00 30.88 79 GLN A O 1
ATOM 708 N N . ASP A 1 79 ? 52.395 74.777 25.598 1.00 36.59 80 ASP A N 1
ATOM 709 C CA . ASP A 1 79 ? 52.433 74.749 27.056 1.00 42.09 80 ASP A CA 1
ATOM 710 C C . ASP A 1 79 ? 51.918 76.099 27.567 1.00 43.87 80 ASP A C 1
ATOM 711 O O . ASP A 1 79 ? 52.453 77.155 27.202 1.00 38.51 80 ASP A O 1
ATOM 717 N N . GLY A 1 80 ? 50.857 76.059 28.371 1.00 49.00 81 GLY A N 1
ATOM 718 C CA . GLY A 1 80 ? 50.290 77.279 28.925 1.00 50.67 81 GLY A CA 1
ATOM 719 C C . GLY A 1 80 ? 49.146 77.874 28.124 1.00 49.52 81 GLY A C 1
ATOM 720 O O . GLY A 1 80 ? 47.983 77.696 28.474 1.00 52.92 81 GLY A O 1
ATOM 722 N N . GLU A 1 81 ? 49.471 78.583 27.049 1.00 48.59 82 GLU A N 1
ATOM 723 C CA . GLU A 1 81 ? 48.466 79.215 26.199 1.00 46.19 82 GLU A CA 1
ATOM 724 C C . GLU A 1 81 ? 47.816 78.179 25.276 1.00 42.07 82 GLU A C 1
ATOM 725 O O . GLU A 1 81 ? 47.998 78.244 24.063 1.00 46.22 82 GLU A O 1
ATOM 732 N N . PHE A 1 82 ? 47.052 77.246 25.846 1.00 31.74 83 PHE A N 1
ATOM 733 C CA . PHE A 1 82 ? 46.386 76.174 25.082 1.00 25.15 83 PHE A CA 1
ATOM 734 C C . PHE A 1 82 ? 45.164 76.645 24.281 1.00 20.03 83 PHE A C 1
ATOM 735 O O . PHE A 1 82 ? 44.105 76.021 24.325 1.00 12.42 83 PHE A O 1
ATOM 744 N N . SER A 1 83 ? 45.317 77.718 23.522 1.00 18.79 84 SER A N 1
ATOM 745 C CA . SER A 1 83 ? 44.206 78.259 22.767 1.00 21.27 84 SER A CA 1
ATOM 746 C C . SER A 1 83 ? 44.505 78.526 21.302 1.00 17.53 84 SER A C 1
ATOM 747 O O . SER A 1 83 ? 45.649 78.530 20.865 1.00 19.40 84 SER A O 1
ATOM 752 N N . MET A 1 84 ? 43.448 78.733 20.539 1.00 18.43 85 MET A N 1
ATOM 753 C CA . MET A 1 84 ? 43.563 78.978 19.120 1.00 16.66 85 MET A CA 1
ATOM 754 C C . MET A 1 84 ? 42.525 80.024 18.795 1.00 16.20 85 MET A C 1
ATOM 755 O O . MET A 1 84 ? 41.425 79.998 19.341 1.00 19.33 85 MET A O 1
ATOM 761 N N . ASP A 1 85 ? 42.892 80.984 17.963 1.00 15.95 86 ASP A N 1
ATOM 762 C CA . ASP A 1 85 ? 41.967 82.038 17.587 1.00 16.68 86 ASP A CA 1
ATOM 763 C C . ASP A 1 85 ? 41.671 81.977 16.098 1.00 14.94 86 ASP A C 1
ATOM 764 O O . ASP A 1 85 ? 42.569 81.763 15.282 1.00 16.37 86 ASP A O 1
ATOM 770 N N . LEU A 1 86 ? 40.399 82.121 15.745 1.00 17.06 87 LEU A N 1
ATOM 771 C CA . LEU A 1 86 ? 39.988 82.058 14.346 1.00 17.03 87 LEU A CA 1
ATOM 772 C C . LEU A 1 86 ? 38.888 83.054 14.030 1.00 16.96 87 LEU A C 1
ATOM 773 O O . LEU A 1 86 ? 38.261 83.624 14.921 1.00 17.39 87 LEU A O 1
ATOM 779 N N . ARG A 1 87 ? 38.681 83.277 12.745 1.00 20.78 88 ARG A N 1
ATOM 780 C CA . ARG A 1 87 ? 37.640 84.170 12.279 1.00 24.59 88 ARG A CA 1
ATOM 781 C C . ARG A 1 87 ? 36.786 83.381 11.304 1.00 24.42 88 ARG A C 1
ATOM 782 O O . ARG A 1 87 ? 37.261 82.424 10.690 1.00 19.44 88 ARG A O 1
ATOM 796 N N . THR A 1 88 ? 35.519 83.743 11.183 1.00 29.41 89 THR A N 1
ATOM 797 C CA . THR A 1 88 ? 34.646 83.041 10.255 1.00 35.63 89 THR A CA 1
ATOM 798 C C . THR A 1 88 ? 34.826 83.587 8.837 1.00 40.00 89 THR A C 1
ATOM 799 O O . THR A 1 88 ? 34.519 84.746 8.557 1.00 41.27 89 THR A O 1
ATOM 805 N N . LYS A 1 89 ? 35.341 82.739 7.951 1.00 46.80 90 LYS A N 1
ATOM 806 C CA . LYS A 1 89 ? 35.606 83.114 6.570 1.00 53.48 90 LYS A CA 1
ATOM 807 C C . LYS A 1 89 ? 34.444 83.701 5.787 1.00 60.42 90 LYS A C 1
ATOM 808 O O . LYS A 1 89 ? 33.597 82.973 5.266 0.00 60.79 90 LYS A O 1
ATOM 818 N N . SER A 1 90 ? 34.434 85.025 5.673 1.00 68.74 91 SER A N 1
ATOM 819 C CA . SER A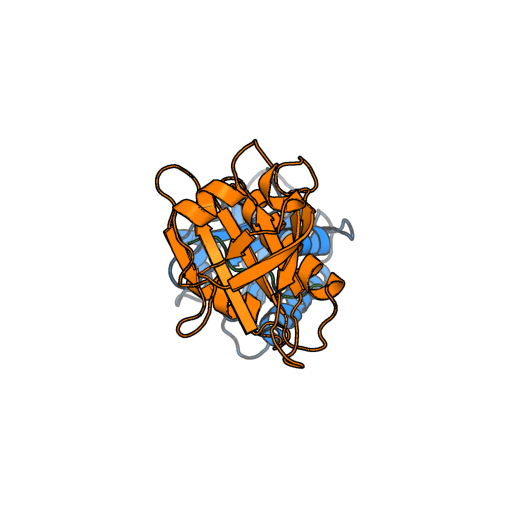 1 90 ? 33.403 85.719 4.912 1.00 75.12 91 SER A CA 1
ATOM 820 C C . SER A 1 90 ? 33.832 85.745 3.446 1.00 76.30 91 SER A C 1
ATOM 821 O O . SER A 1 90 ? 34.131 86.800 2.882 1.00 75.17 91 SER A O 1
ATOM 826 N N . THR A 1 91 ? 33.939 84.547 2.876 1.00 79.40 92 THR A N 1
ATOM 827 C CA . THR A 1 91 ? 34.311 84.349 1.478 1.00 81.88 92 THR A CA 1
ATOM 828 C C . THR A 1 91 ? 33.136 84.907 0.665 1.00 83.03 92 THR A C 1
ATOM 829 O O . THR A 1 91 ? 33.306 85.515 -0.397 1.00 83.70 92 THR A O 1
ATOM 835 N N . GLY A 1 92 ? 31.942 84.695 1.211 1.00 82.78 93 GLY A N 1
ATOM 836 C CA . GL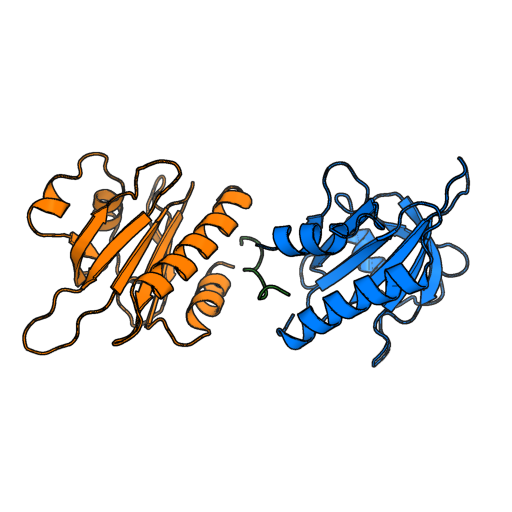Y A 1 92 ? 30.709 85.164 0.615 1.00 82.08 93 GLY A CA 1
ATOM 837 C C . GLY A 1 92 ? 29.866 85.660 1.774 1.00 82.72 93 GLY A C 1
ATOM 838 O O . GLY A 1 92 ? 30.237 85.456 2.936 1.00 82.46 93 GLY A O 1
ATOM 840 N N . GLY A 1 93 ? 28.730 86.282 1.480 1.00 81.89 94 GLY A N 1
ATOM 841 C CA . GLY A 1 93 ? 27.887 86.794 2.545 1.00 79.69 94 GLY A CA 1
ATOM 842 C C . GLY A 1 93 ? 28.450 88.114 3.032 1.00 77.92 94 GLY A C 1
ATOM 843 O O . GLY A 1 93 ? 28.721 88.999 2.215 1.00 79.08 94 GLY A O 1
ATOM 845 N N . ALA A 1 94 ? 28.672 88.240 4.339 1.00 74.13 95 ALA A N 1
ATOM 846 C CA . ALA A 1 94 ? 29.205 89.483 4.891 1.00 69.64 95 ALA A CA 1
ATOM 847 C C . ALA A 1 94 ? 29.720 89.438 6.333 1.00 65.30 95 ALA A C 1
ATOM 848 O O . ALA A 1 94 ? 30.863 89.823 6.596 1.00 64.96 95 ALA A O 1
ATOM 851 N N . PRO A 1 95 ? 28.884 88.992 7.290 1.00 60.04 96 PRO A N 1
ATOM 852 C CA . PRO A 1 95 ? 29.328 88.941 8.690 1.00 56.07 96 PRO A CA 1
ATOM 853 C C . PRO A 1 95 ? 30.401 87.903 9.033 1.00 49.57 96 PRO A C 1
ATOM 854 O O . PRO A 1 95 ? 30.296 86.727 8.673 1.00 47.80 96 PRO A O 1
ATOM 858 N N . THR A 1 96 ? 31.421 88.364 9.754 1.00 44.82 97 THR A N 1
ATOM 859 C CA . THR A 1 96 ? 32.541 87.537 10.192 1.00 35.34 97 THR A CA 1
ATOM 860 C C . THR A 1 96 ? 32.541 87.586 11.721 1.00 31.36 97 THR A C 1
ATOM 861 O O . THR A 1 96 ? 32.290 88.635 12.319 1.00 33.96 97 THR A O 1
ATOM 867 N N . PHE A 1 97 ? 32.773 86.450 12.361 1.00 28.25 98 PHE A N 1
ATOM 868 C CA . PHE A 1 97 ? 32.763 86.409 13.816 1.00 21.29 98 PHE A CA 1
ATOM 869 C C . PHE A 1 97 ? 34.048 85.799 14.327 1.00 19.29 98 PHE A C 1
ATOM 870 O O . PHE A 1 97 ? 34.734 85.068 13.606 1.00 15.17 98 PHE A O 1
ATOM 879 N N . ASN A 1 98 ? 34.363 86.110 15.579 1.00 23.42 99 ASN A N 1
ATOM 880 C CA . ASN A 1 98 ? 35.558 85.594 16.234 1.00 23.05 99 ASN A CA 1
ATOM 881 C C . ASN A 1 98 ? 35.251 84.311 16.996 1.00 15.38 99 ASN A C 1
ATOM 882 O O . ASN A 1 98 ? 34.268 84.223 17.730 1.00 14.46 99 ASN A O 1
ATOM 890 N N . VAL A 1 99 ? 36.092 83.310 16.798 1.00 12.52 100 VAL A N 1
ATOM 891 C CA . VAL A 1 99 ? 35.927 82.037 17.471 1.00 12.34 100 VAL A CA 1
ATOM 892 C C . VAL A 1 99 ? 37.227 81.732 18.203 1.00 14.58 100 VAL A C 1
ATOM 893 O O . VAL A 1 99 ? 38.295 82.218 17.821 1.00 18.05 100 VAL A O 1
ATOM 898 N N . THR A 1 100 ? 37.121 80.997 19.297 1.00 12.26 101 THR A N 1
ATOM 899 C CA . THR A 1 100 ? 38.286 80.585 20.051 1.00 12.57 101 THR A CA 1
ATOM 900 C C . THR A 1 100 ? 38.072 79.119 20.431 1.00 16.96 101 THR A C 1
ATOM 901 O O . THR A 1 100 ? 36.959 78.721 20.790 1.00 15.95 101 THR A O 1
ATOM 907 N N . VAL A 1 101 ? 39.104 78.303 20.224 1.00 17.84 102 VAL A N 1
ATOM 908 C 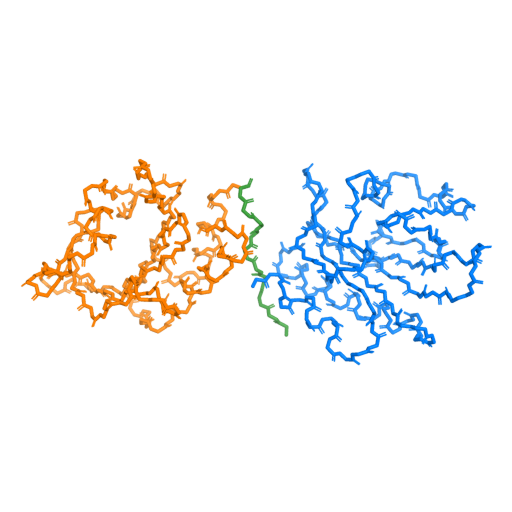CA . VAL A 1 101 ? 39.058 76.891 20.585 1.00 13.85 102 VAL A CA 1
ATOM 909 C C . VAL A 1 101 ? 40.128 76.701 21.669 1.00 17.09 102 VAL A C 1
ATOM 910 O O . VAL A 1 101 ? 41.279 77.080 21.475 1.00 2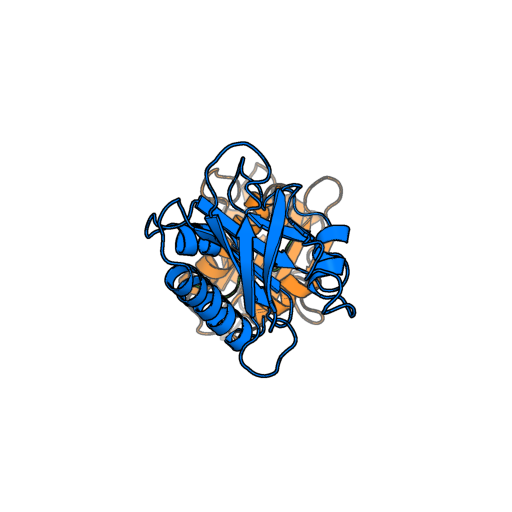1.51 102 VAL A O 1
ATOM 915 N N . THR A 1 102 ? 39.722 76.223 22.841 1.00 15.21 103 THR A N 1
ATOM 916 C CA . THR A 1 102 ? 40.647 75.982 23.935 1.00 13.31 103 THR A CA 1
ATOM 917 C C . THR A 1 102 ? 40.671 74.480 24.187 1.00 15.96 103 THR A C 1
ATOM 918 O O . THR A 1 102 ? 39.680 73.793 23.958 1.00 17.30 103 THR A O 1
ATOM 924 N N . LYS A 1 103 ? 41.794 73.969 24.673 1.00 16.98 104 LYS A N 1
ATOM 925 C CA . LYS A 1 103 ? 41.941 72.540 24.890 1.00 11.15 104 LYS A CA 1
ATOM 926 C C . LYS A 1 103 ? 42.263 72.165 26.320 1.00 15.07 104 LYS A C 1
ATOM 927 O O . LYS A 1 103 ? 43.038 72.833 26.991 1.00 17.25 104 LYS A O 1
ATOM 937 N N . THR A 1 104 ? 41.653 71.088 26.788 1.00 16.16 105 THR A N 1
ATOM 938 C CA . THR A 1 104 ? 41.897 70.601 28.134 1.00 19.36 105 THR A CA 1
ATOM 939 C C . THR A 1 104 ? 42.452 69.195 27.965 1.00 17.57 105 THR A C 1
ATOM 940 O O . THR A 1 104 ? 42.936 68.847 26.889 1.00 15.61 105 THR A O 1
ATOM 946 N N . ASP A 1 105 ? 42.347 68.377 29.003 1.00 24.42 106 ASP A N 1
ATOM 947 C CA . ASP A 1 105 ? 42.856 67.015 28.942 1.00 30.68 106 ASP A CA 1
ATOM 948 C C . ASP A 1 105 ? 41.970 66.101 28.104 1.00 27.39 106 ASP A C 1
ATOM 949 O O . ASP A 1 105 ? 42.462 65.248 27.359 1.00 25.53 106 ASP A O 1
ATOM 955 N N . LYS A 1 106 ? 40.661 66.290 28.210 1.00 24.49 107 LYS A N 1
ATOM 956 C CA . LYS A 1 106 ? 39.733 65.429 27.493 1.00 21.23 107 LYS A CA 1
ATOM 957 C C . LYS A 1 106 ? 38.782 66.175 26.580 1.00 17.04 107 LYS A C 1
ATOM 958 O O . LYS A 1 106 ? 38.127 65.559 25.729 1.00 15.44 107 LYS A O 1
ATOM 968 N N . THR A 1 107 ? 38.705 67.492 26.731 1.00 13.53 108 THR A N 1
ATOM 969 C CA . THR A 1 107 ? 37.779 68.254 25.919 1.00 10.12 108 THR A CA 1
ATOM 970 C C . THR A 1 107 ? 38.361 69.414 25.135 1.00 11.88 108 THR A C 1
ATOM 971 O O . THR A 1 107 ? 39.506 69.820 25.322 1.00 7.35 108 THR A O 1
ATOM 977 N N . LEU A 1 108 ? 37.517 69.955 24.269 1.00 15.44 109 LEU A N 1
ATOM 978 C CA . LEU A 1 108 ? 37.818 71.108 23.430 1.00 15.89 109 LEU A CA 1
ATOM 979 C C . LEU A 1 108 ? 36.631 72.039 23.707 1.00 11.14 109 LEU A C 1
ATOM 980 O O . LEU A 1 108 ? 35.479 71.644 23.512 1.00 17.70 109 LEU A O 1
ATOM 986 N N . VAL A 1 109 ? 36.887 73.217 24.261 1.00 11.11 110 VAL A N 1
ATOM 987 C CA . VAL A 1 109 ? 35.806 74.162 24.530 1.00 10.68 110 VAL A CA 1
ATOM 988 C C . VAL A 1 109 ? 35.791 75.149 23.369 1.00 11.84 110 VAL A C 1
ATOM 989 O O . VAL A 1 109 ? 36.795 75.810 23.101 1.00 17.19 110 VAL A O 1
ATOM 994 N N . LEU A 1 110 ? 34.673 75.237 22.664 1.00 13.65 111 LEU A N 1
ATOM 995 C CA . LEU A 1 110 ? 34.572 76.146 21.527 1.00 13.20 111 LEU A CA 1
ATOM 996 C C . LEU A 1 110 ? 33.584 77.287 21.788 1.00 13.79 111 LEU A C 1
ATOM 997 O O . LEU A 1 110 ? 32.505 77.055 22.336 1.00 13.64 111 LEU A O 1
ATOM 1003 N N . LEU A 1 111 ? 33.970 78.512 21.430 1.00 11.48 112 LEU A N 1
ATOM 1004 C CA . LEU A 1 111 ? 33.120 79.695 21.615 1.00 11.72 112 LEU A CA 1
ATOM 1005 C C . LEU A 1 111 ? 33.085 80.591 20.375 1.00 14.57 112 LEU A C 1
ATOM 1006 O O . LEU A 1 111 ? 34.120 80.848 19.758 1.00 14.74 112 LEU A O 1
ATOM 1012 N N . MET A 1 112 ? 31.896 81.071 20.019 1.00 11.83 113 MET A N 1
ATOM 1013 C CA . MET A 1 112 ? 31.736 81.958 18.873 1.00 14.65 113 MET A CA 1
ATOM 1014 C C . MET A 1 112 ? 30.982 83.199 19.334 1.00 17.63 113 MET A C 1
ATOM 1015 O O . MET A 1 112 ? 29.867 83.099 19.861 1.00 18.26 113 MET A O 1
ATOM 1021 N N . GLY A 1 113 ? 31.594 84.365 19.147 1.00 12.03 114 GLY A N 1
ATOM 1022 C CA . GLY A 1 113 ? 30.975 85.598 19.583 1.00 10.86 114 GLY A CA 1
ATOM 1023 C C . GLY A 1 113 ? 30.044 86.173 18.554 1.00 14.64 114 GLY A C 1
ATOM 1024 O O . GLY A 1 113 ? 30.075 85.777 17.388 1.00 15.44 114 GLY A O 1
ATOM 1026 N N . LYS A 1 114 ? 29.188 87.086 18.993 1.00 17.54 115 LYS A N 1
ATOM 1027 C CA . LYS A 1 114 ? 28.250 87.736 18.097 1.00 24.08 115 LYS A CA 1
ATOM 1028 C C . LYS A 1 114 ? 29.013 88.758 17.264 1.00 28.83 115 LYS A C 1
ATOM 1029 O O . LYS A 1 114 ? 30.204 88.985 17.497 1.00 32.43 115 LYS A O 1
ATOM 1039 N N . GLU A 1 115 ? 28.342 89.349 16.278 1.00 30.85 116 GLU A N 1
ATOM 1040 C CA . GLU A 1 115 ? 28.973 90.339 15.415 1.00 32.13 116 GLU A CA 1
ATOM 1041 C C . GLU A 1 115 ? 29.405 91.546 16.239 1.00 28.75 116 GLU A C 1
ATOM 1042 O O . GLU A 1 115 ? 28.665 92.010 17.113 1.00 28.71 116 GLU A O 1
ATOM 1049 N N . GLY A 1 116 ? 30.638 91.990 16.014 1.00 28.79 117 GLY A N 1
ATOM 1050 C CA . GLY A 1 116 ? 31.167 93.134 16.736 1.00 24.80 117 GLY A CA 1
ATOM 1051 C C . GLY A 1 116 ? 31.869 92.824 18.049 1.00 24.72 117 GLY A C 1
ATOM 1052 O O . GLY A 1 116 ? 32.672 93.627 18.525 1.00 29.23 117 GLY A O 1
ATOM 1054 N N . VAL A 1 117 ? 31.599 91.662 18.629 1.00 20.42 118 VAL A N 1
ATOM 1055 C CA . VAL A 1 117 ? 32.210 91.291 19.895 1.00 20.80 118 VAL A CA 1
ATOM 1056 C C . VAL A 1 117 ? 33.733 91.095 19.790 1.00 23.47 118 VAL A C 1
ATOM 1057 O O . VAL A 1 117 ? 34.219 90.260 19.017 1.00 25.82 118 VAL A O 1
ATOM 1062 N N . HIS A 1 118 ? 34.475 91.866 20.586 1.00 23.92 119 HIS A N 1
ATOM 1063 C CA . HIS A 1 118 ? 35.936 91.815 20.594 1.00 22.07 119 HIS A CA 1
ATOM 1064 C C . HIS A 1 118 ? 36.500 90.405 20.797 1.00 21.74 119 HIS A C 1
ATOM 1065 O O . HIS A 1 118 ? 36.194 89.739 21.791 1.00 22.37 119 HIS A O 1
ATOM 1075 N N . GLY A 1 119 ? 37.364 89.987 19.873 1.00 19.05 120 GLY A N 1
ATOM 1076 C CA . GLY A 1 119 ? 37.986 88.673 19.945 1.00 19.22 120 GLY A CA 1
ATOM 1077 C C . GLY A 1 119 ? 38.534 88.285 21.310 1.00 17.25 120 GLY A C 1
ATOM 1078 O O . GLY A 1 119 ? 38.225 87.213 21.825 1.00 18.13 120 GLY A O 1
ATOM 1080 N N . GLY A 1 120 ? 39.343 89.159 21.903 1.00 15.50 121 GLY A N 1
ATOM 1081 C CA . GLY A 1 120 ? 39.918 88.892 23.215 1.00 13.41 121 GLY A CA 1
ATOM 1082 C C . GLY A 1 120 ? 38.896 88.578 24.291 1.00 16.12 121 GLY A C 1
ATOM 1083 O O . GLY A 1 120 ? 39.184 87.894 25.277 1.00 15.15 121 GLY A O 1
ATOM 1085 N N . LEU A 1 121 ? 37.676 89.054 24.083 1.00 20.02 122 LEU A N 1
ATOM 1086 C CA . LEU A 1 121 ? 36.613 88.823 25.039 1.00 17.50 122 LEU A CA 1
ATOM 1087 C C . LEU A 1 121 ? 36.142 87.382 24.901 1.00 11.84 122 LEU A C 1
ATOM 1088 O O . LEU A 1 121 ? 35.757 86.751 25.881 1.00 8.07 122 LEU A O 1
ATOM 1094 N N . ILE A 1 122 ? 36.189 86.869 23.677 1.00 14.35 123 ILE A N 1
ATOM 1095 C CA . ILE A 1 122 ? 35.812 85.489 23.416 1.00 14.92 123 ILE A CA 1
ATOM 1096 C C . ILE A 1 122 ? 36.944 84.608 23.948 1.00 18.19 123 ILE A C 1
ATOM 1097 O O . ILE A 1 122 ? 36.691 83.554 24.537 1.00 19.82 123 ILE A O 1
ATOM 1103 N N . ASN A 1 123 ? 38.188 85.065 23.786 1.00 16.34 124 ASN A N 1
ATOM 1104 C CA . ASN A 1 123 ? 39.344 84.307 24.261 1.00 12.51 124 ASN A CA 1
ATOM 1105 C C . ASN A 1 123 ? 39.335 84.178 25.773 1.00 9.16 124 ASN A C 1
ATOM 1106 O O . ASN A 1 123 ? 39.552 83.095 26.303 1.00 12.26 124 ASN A O 1
ATOM 1114 N N . LYS A 1 124 ? 39.034 85.276 26.458 1.00 10.81 125 LYS A N 1
ATOM 1115 C CA . LYS A 1 124 ? 38.960 85.299 27.922 1.00 11.78 125 LYS A CA 1
ATOM 1116 C C . LYS A 1 124 ? 37.926 84.287 28.440 1.00 18.15 125 LYS A C 1
ATOM 1117 O O . LYS A 1 124 ? 38.205 83.471 29.337 1.00 15.21 125 LYS A O 1
ATOM 1127 N N . LYS A 1 125 ? 36.724 84.374 27.876 1.00 16.71 126 LYS A N 1
ATOM 1128 C CA . LYS A 1 125 ? 35.618 83.510 28.250 1.00 18.95 126 LYS A CA 1
ATOM 1129 C C . LYS A 1 125 ? 35.916 82.046 27.983 1.00 14.97 126 LYS A C 1
ATOM 1130 O O . LYS A 1 125 ? 35.653 81.186 28.818 1.00 13.37 126 LYS A O 1
ATOM 1140 N N . CYS A 1 126 ? 36.458 81.761 26.808 1.00 13.05 127 CYS A N 1
ATOM 1141 C CA . CYS A 1 126 ? 36.769 80.388 26.446 1.00 14.56 127 CYS A CA 1
ATOM 1142 C C . CYS A 1 126 ? 37.918 79.823 27.257 1.00 16.55 127 CYS A C 1
ATOM 1143 O O . CYS A 1 126 ? 37.880 78.659 27.683 1.00 16.35 127 CYS A O 1
ATOM 1147 N N . TYR A 1 127 ? 38.928 80.658 27.484 1.00 17.97 128 TYR A N 1
ATOM 1148 C CA . TYR A 1 127 ? 40.106 80.254 28.235 1.00 16.30 128 TYR A CA 1
ATOM 1149 C C . TYR A 1 127 ? 39.825 80.022 29.713 1.00 10.92 128 TYR A C 1
ATOM 1150 O O . TYR A 1 127 ? 40.395 79.119 30.326 1.00 13.92 128 TYR A O 1
ATOM 1161 N N . GLU A 1 128 ? 38.970 80.838 30.309 1.00 10.92 129 GLU A N 1
ATOM 1162 C CA . GLU A 1 128 ? 38.680 80.647 31.724 1.00 13.43 129 GLU A CA 1
ATOM 1163 C C . GLU A 1 128 ? 37.849 79.391 32.004 1.00 13.42 129 GLU A C 1
ATOM 1164 O O . GLU A 1 128 ? 38.021 78.736 33.032 1.00 19.66 129 GLU A O 1
ATOM 1171 N N . MET A 1 129 ? 36.977 79.037 31.068 1.00 16.94 130 MET A N 1
ATOM 1172 C CA . MET A 1 129 ? 36.141 77.850 31.203 1.00 16.06 130 MET A CA 1
ATOM 1173 C C . MET A 1 129 ? 37.023 76.603 31.200 1.00 14.97 130 MET A C 1
ATOM 1174 O O . MET A 1 129 ? 36.865 75.710 32.035 1.00 16.54 130 MET A O 1
ATOM 1180 N N . ALA A 1 130 ? 37.958 76.551 30.258 1.00 16.66 131 ALA A N 1
ATOM 1181 C CA . ALA A 1 130 ? 38.876 75.424 30.153 1.00 12.10 131 ALA A CA 1
ATOM 1182 C C . ALA A 1 130 ? 39.792 75.359 31.373 1.00 15.03 131 ALA A C 1
ATOM 1183 O O . ALA A 1 130 ? 40.122 74.277 31.852 1.00 15.10 131 ALA A O 1
ATOM 1186 N N . SER A 1 131 ? 40.200 76.517 31.882 1.00 17.47 132 SER A N 1
ATOM 1187 C CA . SER A 1 131 ? 41.059 76.545 33.051 1.00 18.77 132 SER A CA 1
ATOM 1188 C C . SER A 1 131 ? 40.294 75.883 34.196 1.00 24.49 132 SER A C 1
ATOM 1189 O O . SER A 1 131 ? 40.859 75.095 34.957 1.00 25.48 132 SER A O 1
ATOM 1194 N N . HIS A 1 132 ? 38.999 76.178 34.293 1.00 25.46 133 HIS A N 1
ATOM 1195 C CA . HIS A 1 132 ? 38.153 75.577 35.320 1.00 21.54 133 HIS A CA 1
ATOM 1196 C C . HIS A 1 132 ? 38.052 74.074 35.082 1.00 19.06 133 HIS A C 1
ATOM 1197 O O . HIS A 1 132 ? 38.068 73.295 36.025 1.00 17.69 133 HIS A O 1
ATOM 1207 N N . LEU A 1 133 ? 37.943 73.678 33.816 1.00 20.80 134 LEU A N 1
ATOM 1208 C CA . LEU A 1 133 ? 37.816 72.269 33.453 1.00 17.90 134 LEU A CA 1
ATOM 1209 C C . LEU A 1 133 ? 39.050 71.435 33.757 1.00 20.54 134 LEU A C 1
ATOM 1210 O O . LEU A 1 133 ? 38.939 70.346 34.325 1.00 21.03 134 LEU A O 1
ATOM 1216 N N . ARG A 1 134 ? 40.223 71.944 33.395 1.00 20.52 135 ARG A N 1
ATOM 1217 C CA . ARG A 1 134 ? 41.450 71.212 33.647 1.00 21.14 135 ARG A CA 1
ATOM 1218 C C . ARG A 1 134 ? 41.789 71.083 35.123 1.00 23.33 135 ARG A C 1
ATOM 1219 O O . ARG A 1 134 ? 42.333 70.064 35.545 1.00 28.16 135 ARG A O 1
ATOM 1233 N N . ARG A 1 135 ? 41.467 72.102 35.914 1.00 24.63 136 ARG A N 1
ATOM 1234 C CA . ARG A 1 135 ? 41.716 72.037 37.347 1.00 25.62 136 ARG A CA 1
ATOM 1235 C C . ARG A 1 135 ? 40.750 71.026 37.960 1.00 32.24 136 ARG A C 1
ATOM 1236 O O . ARG A 1 135 ? 40.981 70.526 39.058 1.00 37.78 136 ARG A O 1
ATOM 1250 N N . SER A 1 136 ? 39.669 70.726 37.244 1.00 34.36 137 SER A N 1
ATOM 1251 C CA . SER A 1 136 ? 38.674 69.763 37.702 1.00 37.66 137 SER A CA 1
ATOM 1252 C C . SER A 1 136 ? 38.926 68.387 37.086 1.00 38.67 137 SER A C 1
ATOM 1253 O O . SER A 1 136 ? 38.014 67.567 36.968 0.00 39.13 137 SER A O 1
ATOM 1258 N N . GLN A 1 137 ? 40.178 68.158 36.688 1.00 41.82 138 GLN A N 1
ATOM 1259 C CA . GLN A 1 137 ? 40.623 66.897 36.094 1.00 40.82 138 GLN A CA 1
ATOM 1260 C C . GLN A 1 137 ? 40.050 66.613 34.698 1.00 37.43 138 GLN A C 1
ATOM 1261 O O . GLN A 1 137 ? 40.025 65.457 34.261 1.00 39.66 138 GLN A O 1
ATOM 1270 N N . TYR A 1 138 ? 39.624 67.655 33.989 1.00 29.02 139 TYR A N 1
ATOM 1271 C CA . TYR A 1 138 ? 39.042 67.475 32.665 1.00 27.28 139 TYR A CA 1
ATOM 1272 C C . TYR A 1 138 ? 39.853 68.058 31.530 1.00 23.77 139 TYR A C 1
ATOM 1273 O O . TYR A 1 138 ? 39.419 67.913 30.374 1.00 22.86 139 TYR A O 1
ATOM 1285 N N . GLY B 1 1 ? 31.296 54.079 29.019 1.00 29.05 2 GLY B N 1
ATOM 1286 C CA . GLY B 1 1 ? 31.464 52.941 29.976 1.00 24.56 2 GLY B CA 1
ATOM 1287 C C . GLY B 1 1 ? 30.805 53.278 31.292 1.00 19.19 2 GLY B C 1
ATOM 1288 O O . GLY B 1 1 ? 31.178 54.252 31.936 1.00 25.86 2 GLY B O 1
ATOM 1292 N N . TRP B 1 2 ? 29.861 52.447 31.716 1.00 19.54 3 TRP B N 1
ATOM 1293 C CA . TRP B 1 2 ? 29.121 52.673 32.955 1.00 17.78 3 TRP B CA 1
ATOM 1294 C C . TRP B 1 2 ? 29.911 52.699 34.271 1.00 19.52 3 TRP B C 1
ATOM 1295 O O . TRP B 1 2 ? 29.484 53.334 35.236 1.00 16.51 3 TRP B O 1
ATOM 1308 N N . ASN B 1 3 ? 31.069 52.046 34.319 1.00 19.69 4 ASN B N 1
ATOM 1309 C CA . ASN B 1 3 ? 31.858 52.035 35.547 1.00 17.18 4 ASN B CA 1
ATOM 1310 C C . ASN B 1 3 ? 32.389 53.402 35.907 1.00 19.06 4 ASN B C 1
ATOM 1311 O O . ASN B 1 3 ? 32.696 53.651 37.072 1.00 22.09 4 ASN B O 1
ATOM 1319 N N . ALA B 1 4 ? 32.455 54.290 34.911 1.00 17.45 5 ALA B N 1
ATOM 1320 C CA . ALA B 1 4 ? 32.919 55.665 35.097 1.00 9.07 5 ALA B CA 1
ATOM 1321 C C . ALA B 1 4 ? 31.900 56.479 35.901 1.00 12.48 5 ALA B C 1
ATOM 1322 O O . ALA B 1 4 ? 32.243 57.481 36.540 1.00 12.13 5 ALA B O 1
ATOM 1325 N N . TYR B 1 5 ? 30.637 56.072 35.834 1.00 12.91 6 TYR B N 1
ATOM 1326 C CA . TYR B 1 5 ? 29.587 56.746 36.584 1.00 12.47 6 TYR B CA 1
ATOM 1327 C C . TYR B 1 5 ? 29.733 56.325 38.034 1.00 9.35 6 TYR B C 1
ATOM 1328 O O . TYR B 1 5 ? 29.522 57.122 38.942 1.00 13.73 6 TYR B O 1
ATOM 1339 N N . ILE B 1 6 ? 30.149 55.077 38.236 1.00 11.62 7 ILE B N 1
ATOM 1340 C CA . ILE B 1 6 ? 30.359 54.538 39.570 1.00 4.92 7 ILE B CA 1
ATOM 1341 C C . ILE B 1 6 ? 31.510 55.321 40.196 1.00 5.26 7 ILE B C 1
ATOM 1342 O O . ILE B 1 6 ? 31.378 55.839 41.293 1.00 12.95 7 ILE B O 1
ATOM 1348 N N . ASP B 1 7 ? 32.614 55.467 39.468 1.00 9.21 8 ASP B N 1
ATOM 1349 C CA . ASP B 1 7 ? 33.782 56.208 39.965 1.00 11.71 8 ASP B CA 1
ATOM 1350 C C . ASP B 1 7 ? 33.423 57.650 40.303 1.00 11.96 8 ASP B C 1
ATOM 1351 O O . ASP B 1 7 ? 33.795 58.175 41.357 1.00 13.93 8 ASP B O 1
ATOM 1357 N N . ASN B 1 8 ? 32.715 58.289 39.383 1.00 11.31 9 ASN B N 1
ATOM 1358 C CA . ASN B 1 8 ? 32.278 59.656 39.550 1.00 10.01 9 ASN B CA 1
ATOM 1359 C C . ASN B 1 8 ? 31.413 59.783 40.821 1.00 15.30 9 ASN B C 1
ATOM 1360 O O . ASN B 1 8 ? 31.679 60.628 41.679 1.00 15.56 9 ASN B O 1
ATOM 1368 N N . LEU B 1 9 ? 30.423 58.903 40.965 1.00 11.49 10 LEU B N 1
ATOM 1369 C CA . LEU B 1 9 ? 29.540 58.907 42.134 1.00 12.35 10 LEU B CA 1
ATOM 1370 C C . LEU B 1 9 ? 30.262 58.636 43.465 1.00 13.91 10 LEU B C 1
ATOM 1371 O O . LEU B 1 9 ? 29.858 59.134 44.520 1.00 12.90 10 LEU B O 1
ATOM 1377 N N . MET B 1 10 ? 31.323 57.838 43.412 1.00 13.48 11 MET B N 1
ATOM 1378 C CA . MET B 1 10 ? 32.080 57.460 44.607 1.00 12.06 11 MET B CA 1
ATOM 1379 C C . MET B 1 10 ? 33.239 58.389 44.990 1.00 11.16 11 MET B C 1
ATOM 1380 O O . MET B 1 10 ? 33.794 58.280 46.083 1.00 9.61 11 MET B O 1
ATOM 1386 N N . ALA B 1 11 ? 33.572 59.311 44.096 1.00 13.48 12 ALA B N 1
ATOM 1387 C CA . ALA B 1 11 ? 34.686 60.229 44.280 1.00 16.63 12 ALA B CA 1
ATOM 1388 C C . ALA B 1 11 ? 34.772 61.064 45.562 1.00 16.47 12 ALA B C 1
ATOM 1389 O O . ALA B 1 11 ? 35.798 61.031 46.238 1.00 13.41 12 ALA B O 1
ATOM 1392 N N . ASP B 1 12 ? 33.711 61.784 45.922 1.00 13.52 13 ASP B N 1
ATOM 1393 C CA . ASP B 1 12 ? 33.783 62.641 47.103 1.00 11.03 13 ASP B CA 1
ATOM 1394 C C . ASP B 1 12 ? 33.852 61.976 48.469 1.00 10.12 13 ASP B C 1
ATOM 1395 O O . ASP B 1 12 ? 34.024 62.663 49.477 1.00 15.68 13 ASP B O 1
ATOM 1401 N N . GLY B 1 13 ? 33.716 60.655 48.507 1.00 6.98 14 GLY B N 1
ATOM 1402 C CA . GLY B 1 13 ? 33.801 59.938 49.770 1.00 5.86 14 GLY B CA 1
ATOM 1403 C C . GLY B 1 13 ? 32.553 59.869 50.630 1.00 4.21 14 GLY B C 1
ATOM 1404 O O . GLY B 1 13 ? 32.561 59.208 51.658 1.00 7.65 14 GLY B O 1
ATOM 1406 N N . THR B 1 14 ? 31.476 60.524 50.211 1.00 10.19 15 THR B N 1
ATOM 1407 C CA . THR B 1 14 ? 30.226 60.507 50.969 1.00 6.94 15 THR B CA 1
ATOM 1408 C C . THR B 1 14 ? 29.489 59.168 50.847 1.00 8.50 15 THR B C 1
ATOM 1409 O O . THR B 1 14 ? 28.742 58.772 51.750 1.00 12.02 15 THR B O 1
ATOM 1415 N N . CYS B 1 15 ? 29.684 58.470 49.733 1.00 6.14 16 CYS B N 1
ATOM 1416 C CA . CYS B 1 15 ? 28.988 57.214 49.520 1.00 3.50 16 CYS B CA 1
ATOM 1417 C C . CYS B 1 15 ? 29.811 55.967 49.735 1.00 6.26 16 CYS B C 1
ATOM 1418 O O . CYS B 1 15 ? 31.019 55.968 49.499 1.00 8.39 16 CYS B O 1
ATOM 1422 N N . GLN B 1 16 ? 29.153 54.895 50.171 1.00 2.15 17 GLN B N 1
ATOM 1423 C CA . GLN B 1 16 ? 29.847 53.631 50.375 1.00 7.87 17 GLN B CA 1
ATOM 1424 C C . GLN B 1 16 ? 29.398 52.590 49.352 1.00 5.11 17 GLN B C 1
ATOM 1425 O O . GLN B 1 16 ? 29.995 51.527 49.244 1.00 6.59 17 GLN B O 1
ATOM 1434 N N . ASP B 1 17 ? 28.331 52.884 48.615 1.00 6.29 18 ASP B N 1
ATOM 1435 C CA . ASP B 1 17 ? 27.852 51.956 47.598 1.00 4.44 18 ASP B CA 1
ATOM 1436 C C . ASP B 1 17 ? 27.104 52.744 46.528 1.00 4.78 18 ASP B C 1
ATOM 1437 O O . ASP B 1 17 ? 26.613 53.834 46.795 1.00 5.10 18 ASP B O 1
ATOM 1443 N N . ALA B 1 18 ? 27.091 52.216 45.307 1.00 8.63 19 ALA B N 1
ATOM 1444 C CA . ALA B 1 18 ? 26.437 52.848 44.158 1.00 7.23 19 ALA B CA 1
ATOM 1445 C C . ALA B 1 18 ? 26.182 51.802 43.069 1.00 4.74 19 ALA B C 1
ATOM 1446 O O . ALA B 1 18 ? 26.895 50.808 42.990 1.00 8.05 19 ALA B O 1
ATOM 1449 N N . ALA B 1 19 ? 25.147 52.005 42.258 1.00 5.31 20 ALA B N 1
ATOM 1450 C CA . ALA B 1 19 ? 24.841 51.081 41.168 1.00 4.11 20 ALA B CA 1
ATOM 1451 C C . ALA B 1 19 ? 23.957 51.736 40.122 1.00 7.19 20 ALA B C 1
ATOM 1452 O O . ALA B 1 19 ? 23.309 52.753 40.383 1.00 4.16 20 ALA B O 1
ATOM 1455 N N . ILE B 1 20 ? 24.025 51.197 38.912 1.00 5.64 21 ILE B N 1
ATOM 1456 C CA . ILE B 1 20 ? 23.237 51.660 37.783 1.00 6.47 21 ILE B CA 1
ATOM 1457 C C . ILE B 1 20 ? 22.615 50.347 37.349 1.00 7.60 21 ILE B C 1
ATOM 1458 O O . ILE B 1 20 ? 23.324 49.430 36.927 1.00 8.90 21 ILE B O 1
ATOM 1464 N N . VAL B 1 21 ? 21.312 50.220 37.548 1.00 12.86 22 VAL B N 1
ATOM 1465 C CA . VAL B 1 21 ? 20.592 48.997 37.204 1.00 8.19 22 VAL B CA 1
ATOM 1466 C C . VAL B 1 21 ? 19.646 49.222 36.024 1.00 9.16 22 VAL B C 1
ATOM 1467 O O . VAL B 1 21 ? 19.000 50.271 35.918 1.00 8.28 22 VAL B O 1
ATOM 1472 N N . GLY B 1 22 ? 19.637 48.268 35.099 1.00 13.00 23 GLY B N 1
ATOM 1473 C CA . GLY B 1 22 ? 18.753 48.354 33.954 1.00 13.29 23 GLY B CA 1
ATOM 1474 C C . GLY B 1 22 ? 17.550 47.540 34.367 1.00 14.02 23 GLY B C 1
ATOM 1475 O O . GLY B 1 22 ? 17.707 46.380 34.735 1.00 10.75 23 GLY B O 1
ATOM 1477 N N . TYR B 1 23 ? 16.373 48.160 34.386 1.00 18.96 24 TYR B N 1
ATOM 1478 C CA . TYR B 1 23 ? 15.147 47.472 34.791 1.00 21.36 24 TYR B CA 1
ATOM 1479 C C . TYR B 1 23 ? 14.243 47.036 33.642 1.00 26.86 24 TYR B C 1
ATOM 1480 O O . TYR B 1 23 ? 13.412 46.146 33.811 1.00 31.68 24 TYR B O 1
ATOM 1491 N N . LYS B 1 24 ? 14.364 47.695 32.494 1.00 29.76 25 LYS B N 1
ATOM 1492 C CA . LYS B 1 24 ? 13.542 47.351 31.341 1.00 32.21 25 LYS B CA 1
ATOM 1493 C C . LYS B 1 24 ? 13.890 45.949 30.867 1.00 36.65 25 LYS B C 1
ATOM 1494 O O . LYS B 1 24 ? 14.960 45.430 31.184 1.00 34.44 25 LYS B O 1
ATOM 1504 N N . ASP B 1 25 ? 12.968 45.345 30.122 1.00 44.83 26 ASP B N 1
ATOM 1505 C CA . ASP B 1 25 ? 13.133 44.002 29.560 1.00 49.25 26 ASP B CA 1
ATOM 1506 C C . ASP B 1 25 ? 13.691 42.978 30.556 1.00 50.44 26 ASP B C 1
ATOM 1507 O O . ASP B 1 25 ? 12.927 42.380 31.316 1.00 55.61 26 ASP B O 1
ATOM 1513 N N . SER B 1 26 ? 15.002 42.751 30.533 1.00 46.98 27 SER B N 1
ATOM 1514 C CA . SER B 1 26 ? 15.626 41.808 31.458 1.00 40.38 27 SER B CA 1
ATOM 1515 C C . SER B 1 26 ? 16.547 42.638 32.344 1.00 34.98 27 SER B C 1
ATOM 1516 O O . SER B 1 26 ? 17.600 43.099 31.903 1.00 37.06 27 SER B O 1
ATOM 1521 N N . PRO B 1 27 ? 16.143 42.860 33.599 1.00 30.68 28 PRO B N 1
ATOM 1522 C CA . PRO B 1 27 ? 16.903 43.639 34.577 1.00 29.72 28 PRO B CA 1
ATOM 1523 C C . PRO B 1 27 ? 18.268 43.057 34.954 1.00 27.48 28 PRO B C 1
ATOM 1524 O O . PRO B 1 27 ? 18.403 41.848 35.163 1.00 22.15 28 PRO B O 1
ATOM 1528 N N . SER B 1 28 ? 19.275 43.925 35.030 1.00 23.23 29 SER B N 1
ATOM 1529 C CA . SER B 1 28 ? 20.625 43.511 35.401 1.00 23.39 29 SER B CA 1
ATOM 1530 C C . SER B 1 28 ? 21.451 44.699 35.890 1.00 17.26 29 SER B C 1
ATOM 1531 O O . SER B 1 28 ? 21.105 45.853 35.645 1.00 12.52 29 SER B O 1
ATOM 1536 N N . VAL B 1 29 ? 22.511 44.412 36.631 1.00 17.57 30 VAL B N 1
ATOM 1537 C CA . VAL B 1 29 ? 23.394 45.456 37.136 1.00 14.52 30 VAL B CA 1
ATOM 1538 C C . VAL B 1 29 ? 24.340 45.832 35.992 1.00 14.74 30 VAL B C 1
ATOM 1539 O O . VAL B 1 29 ? 25.061 44.983 35.475 1.00 15.85 30 VAL B O 1
ATOM 1544 N N . TRP B 1 30 ? 24.279 47.080 35.551 1.00 13.85 31 TRP B N 1
ATOM 1545 C CA . TRP B 1 30 ? 25.150 47.543 34.477 1.00 10.48 31 TRP B CA 1
ATOM 1546 C C . TRP B 1 30 ? 26.498 47.874 35.084 1.00 11.26 31 TRP B C 1
ATOM 1547 O O . TRP B 1 30 ? 27.543 47.694 34.457 1.00 12.21 31 TRP B O 1
ATOM 1560 N N . ALA B 1 31 ? 26.456 48.393 36.307 1.00 12.11 32 ALA B N 1
ATOM 1561 C CA . ALA B 1 31 ? 27.664 48.744 37.042 1.00 11.78 32 ALA B CA 1
ATOM 1562 C C . ALA B 1 31 ? 27.334 48.913 38.529 1.00 13.25 32 ALA B C 1
ATOM 1563 O O . ALA B 1 31 ? 26.251 49.397 38.883 1.00 15.05 32 ALA B O 1
ATOM 1566 N N . ALA B 1 32 ? 28.244 48.464 39.393 1.00 8.80 33 ALA B N 1
ATOM 1567 C CA . ALA B 1 32 ? 28.064 48.567 40.838 1.00 6.65 33 ALA B CA 1
ATOM 1568 C C . ALA B 1 32 ? 29.423 48.529 41.500 1.00 7.85 33 ALA B C 1
ATOM 1569 O O . ALA B 1 32 ? 30.439 48.457 40.816 1.00 8.90 33 ALA B O 1
ATOM 1572 N N . VAL B 1 33 ? 29.448 48.610 42.827 1.00 13.45 34 VAL B N 1
ATOM 1573 C CA . VAL B 1 33 ? 30.699 48.553 43.581 1.00 9.00 34 VAL B CA 1
ATOM 1574 C C . VAL B 1 33 ? 30.977 47.113 44.012 1.00 7.44 34 VAL B C 1
ATOM 1575 O O . VAL B 1 33 ? 30.215 46.528 44.787 1.00 14.96 34 VAL B O 1
ATOM 1580 N N . PRO B 1 34 ? 32.046 46.496 43.473 1.00 11.91 35 PRO B N 1
ATOM 1581 C CA . PRO B 1 34 ? 32.366 45.113 43.844 1.00 8.50 35 PRO B CA 1
ATOM 1582 C C . PRO B 1 34 ? 32.618 45.007 45.342 1.00 5.84 35 PRO B C 1
ATOM 1583 O O . PRO B 1 34 ? 33.157 45.925 45.955 1.00 5.07 35 PRO B O 1
ATOM 1587 N N . GLY B 1 35 ? 32.205 43.891 45.924 1.00 6.36 36 GLY B N 1
ATOM 1588 C CA . GLY B 1 35 ? 32.408 43.684 47.344 1.00 13.93 36 GLY B CA 1
ATOM 1589 C C . GLY B 1 35 ? 31.385 44.356 48.235 1.00 12.51 36 GLY B C 1
ATOM 1590 O O . GLY B 1 35 ? 31.477 44.263 49.457 1.00 15.01 36 GLY B O 1
ATOM 1592 N N . LYS B 1 36 ? 30.402 45.022 47.639 1.00 16.92 37 LYS B N 1
ATOM 1593 C CA . LYS B 1 36 ? 29.372 45.703 48.416 1.00 13.10 37 LYS B CA 1
ATOM 1594 C C . LYS B 1 36 ? 28.002 45.032 48.283 1.00 13.30 37 LYS B C 1
ATOM 1595 O O . LYS B 1 36 ? 27.914 43.886 47.838 1.00 15.76 37 LYS B O 1
ATOM 1605 N N . THR B 1 37 ? 26.943 45.777 48.604 1.00 13.02 38 THR B N 1
ATOM 1606 C CA . THR B 1 37 ? 25.560 45.292 48.571 1.00 11.31 38 THR B CA 1
ATOM 1607 C C . THR B 1 37 ? 24.806 45.370 47.222 1.00 10.03 38 THR B C 1
ATOM 1608 O O . THR B 1 37 ? 24.386 44.348 46.680 1.00 6.33 38 THR B O 1
ATOM 1614 N N . PHE B 1 38 ? 24.628 46.581 46.695 1.00 6.93 39 PHE B N 1
ATOM 1615 C CA . PHE B 1 38 ? 23.899 46.797 45.444 1.00 9.29 39 PHE B CA 1
ATOM 1616 C C . PHE B 1 38 ? 24.284 45.868 44.304 1.00 10.16 39 PHE B C 1
ATOM 1617 O O . PHE B 1 38 ? 23.460 45.538 43.449 1.00 14.24 39 PHE B O 1
ATOM 1626 N N . VAL B 1 39 ? 25.541 45.460 44.275 1.00 12.25 40 VAL B N 1
ATOM 1627 C CA . VAL B 1 39 ? 26.010 44.587 43.219 1.00 8.97 40 VAL B CA 1
ATOM 1628 C C . VAL B 1 39 ? 25.227 43.271 43.198 1.00 11.91 40 VAL B C 1
ATOM 1629 O O . VAL B 1 39 ? 25.115 42.627 42.157 1.00 12.98 40 VAL B O 1
ATOM 1634 N N . ASN B 1 40 ? 24.628 42.920 44.335 1.00 15.19 41 ASN B N 1
ATOM 1635 C CA . ASN B 1 40 ? 23.869 41.679 44.475 1.00 12.51 41 ASN B CA 1
ATOM 1636 C C . ASN B 1 40 ? 22.358 41.819 44.318 1.00 12.29 41 ASN B C 1
ATOM 1637 O O . ASN B 1 40 ? 21.617 40.929 44.731 1.00 13.97 41 ASN B O 1
ATOM 1645 N N . ILE B 1 41 ? 21.889 42.941 43.779 1.00 14.61 42 ILE B N 1
ATOM 1646 C CA . ILE B 1 41 ? 20.448 43.134 43.585 1.00 14.75 42 ILE B CA 1
ATOM 1647 C C . ILE B 1 41 ? 19.932 42.121 42.570 1.00 14.67 42 ILE B C 1
ATOM 1648 O O . ILE B 1 41 ? 20.567 41.869 41.543 1.00 16.79 42 ILE B O 1
ATOM 1654 N N . THR B 1 42 ? 18.788 41.525 42.887 1.00 15.26 43 THR B N 1
ATOM 1655 C CA . THR B 1 42 ? 18.172 40.510 42.052 1.00 12.86 43 THR B CA 1
ATOM 1656 C C . THR B 1 42 ? 17.078 41.080 41.168 1.00 16.68 43 THR B C 1
ATOM 1657 O O . THR B 1 42 ? 16.528 42.148 41.455 1.00 25.76 43 THR B O 1
ATOM 1663 N N . PRO B 1 43 ? 16.749 40.381 40.073 1.00 17.55 44 PRO B N 1
ATOM 1664 C CA . PRO B 1 43 ? 15.698 40.838 39.159 1.00 20.44 44 PRO B CA 1
ATOM 1665 C C . PRO B 1 43 ? 14.360 40.898 39.898 1.00 19.30 44 PRO B C 1
ATOM 1666 O O . PRO B 1 43 ? 13.492 41.703 39.573 1.00 23.09 44 PRO B O 1
ATOM 1670 N N . ALA B 1 44 ? 14.208 40.050 40.907 1.00 21.67 45 ALA B N 1
ATOM 1671 C CA . ALA B 1 44 ? 12.991 40.026 41.708 1.00 22.57 45 ALA B CA 1
ATOM 1672 C C . ALA B 1 44 ? 12.884 41.348 42.455 1.00 22.06 45 ALA B C 1
ATOM 1673 O O . ALA B 1 44 ? 11.828 41.990 42.467 1.00 22.07 45 ALA B O 1
ATOM 1676 N N . GLU B 1 45 ? 14.001 41.756 43.056 1.00 21.97 46 GLU B N 1
ATOM 1677 C CA . GLU B 1 45 ? 14.060 43.002 43.808 1.00 18.30 46 GLU B CA 1
ATOM 1678 C C . GLU B 1 45 ? 13.820 44.182 42.884 1.00 14.28 46 GLU B C 1
ATOM 1679 O O . GLU B 1 45 ? 13.090 45.115 43.235 1.00 18.50 46 GLU B O 1
ATOM 1686 N N . VAL B 1 46 ? 14.394 44.128 41.686 1.00 7.73 47 VAL B N 1
ATOM 1687 C CA . VAL B 1 46 ? 14.211 45.219 40.740 1.00 9.35 47 VAL B CA 1
ATOM 1688 C C . VAL B 1 46 ? 12.749 45.279 40.333 1.00 12.90 47 VAL B C 1
ATOM 1689 O O . VAL B 1 46 ? 12.207 46.360 40.130 1.00 11.07 47 VAL B O 1
ATOM 1694 N N . GLY B 1 47 ? 12.113 44.113 40.262 1.00 9.80 48 GLY B N 1
ATOM 1695 C CA . GLY B 1 47 ? 10.711 44.043 39.904 1.00 13.02 48 GLY B CA 1
ATOM 1696 C C . GLY B 1 47 ? 9.848 44.675 40.983 1.00 17.38 48 GLY B C 1
ATOM 1697 O O . GLY B 1 47 ? 8.826 45.305 40.698 1.00 17.27 48 GLY B O 1
ATOM 1699 N N . VAL B 1 48 ? 10.253 44.500 42.234 1.00 18.66 49 VAL B N 1
ATOM 1700 C CA . VAL B 1 48 ? 9.527 45.071 43.361 1.00 19.56 49 VAL B CA 1
ATOM 1701 C C . VAL B 1 48 ? 9.589 46.589 43.307 1.00 15.79 49 VAL B C 1
ATOM 1702 O O . VAL B 1 48 ? 8.591 47.266 43.539 1.00 13.55 49 VAL B O 1
ATOM 1707 N N . LEU B 1 49 ? 10.770 47.114 42.995 1.00 14.97 50 LEU B N 1
ATOM 1708 C CA . LEU B 1 49 ? 10.967 48.557 42.923 1.00 14.10 50 LEU B CA 1
ATOM 1709 C C . LEU B 1 49 ? 10.171 49.251 41.827 1.00 7.01 50 LEU B C 1
ATOM 1710 O O . LEU B 1 49 ? 9.752 50.389 42.007 1.00 13.77 50 LEU B O 1
ATOM 1716 N N . VAL B 1 50 ? 9.965 48.593 40.693 1.00 9.05 51 VAL B N 1
ATOM 1717 C CA . VAL B 1 50 ? 9.219 49.231 39.604 1.00 16.09 51 VAL B CA 1
ATOM 1718 C C . VAL B 1 50 ? 7.774 48.750 39.364 1.00 17.19 51 VAL B C 1
ATOM 1719 O O . VAL B 1 50 ? 7.105 49.221 38.438 1.00 18.97 51 VAL B O 1
ATOM 1724 N N . GLY B 1 51 ? 7.291 47.820 40.185 1.00 14.67 52 GLY B N 1
ATOM 1725 C CA . GLY B 1 51 ? 5.926 47.359 40.025 1.00 14.55 52 GLY B CA 1
ATOM 1726 C C . GLY B 1 51 ? 4.990 48.502 40.377 1.00 15.80 52 GLY B C 1
ATOM 1727 O O . GLY B 1 51 ? 5.391 49.422 41.081 1.00 16.12 52 GLY B O 1
ATOM 1729 N N . LYS B 1 52 ? 3.763 48.481 39.861 1.00 19.46 53 LYS B N 1
ATOM 1730 C CA . LYS B 1 52 ? 2.791 49.539 40.160 1.00 16.19 53 LYS B CA 1
ATOM 1731 C C . LYS B 1 52 ? 2.175 49.358 41.542 1.00 10.70 53 LYS B C 1
ATOM 1732 O O . LYS B 1 52 ? 1.640 50.300 42.116 1.00 12.08 53 LYS B O 1
ATOM 1742 N N . ASP B 1 53 ? 2.226 48.136 42.060 1.00 13.13 54 ASP B N 1
ATOM 1743 C CA . ASP B 1 53 ? 1.684 47.846 43.379 1.00 15.15 54 ASP B CA 1
ATOM 1744 C C . ASP B 1 53 ? 2.713 48.093 44.481 1.00 17.82 54 ASP B C 1
ATOM 1745 O O . ASP B 1 53 ? 3.612 47.277 44.699 1.00 19.62 54 ASP B O 1
ATOM 1751 N N . ARG B 1 54 ? 2.508 49.177 45.229 1.00 19.36 55 ARG B N 1
ATOM 1752 C CA . ARG B 1 54 ? 3.404 49.586 46.312 1.00 17.24 55 ARG B CA 1
ATOM 1753 C C . ARG B 1 54 ? 3.007 49.094 47.684 1.00 17.64 55 ARG B C 1
ATOM 1754 O O . ARG B 1 54 ? 3.467 49.626 48.684 1.00 21.33 55 ARG B O 1
ATOM 1768 N N . SER B 1 55 ? 2.217 48.035 47.732 1.00 22.22 56 SER B N 1
ATOM 1769 C CA . SER B 1 55 ? 1.722 47.503 48.996 1.00 28.53 56 SER B CA 1
ATOM 1770 C C . SER B 1 55 ? 2.737 47.079 50.068 1.00 29.75 56 SER B C 1
ATOM 1771 O O . SER B 1 55 ? 2.629 47.504 51.222 1.00 29.79 56 SER B O 1
ATOM 1776 N N . SER B 1 56 ? 3.708 46.250 49.699 1.00 27.56 57 SER B N 1
ATOM 1777 C CA . SER B 1 56 ? 4.708 45.767 50.646 1.00 34.30 57 SER B CA 1
ATOM 1778 C C . SER B 1 56 ? 5.605 46.828 51.299 1.00 34.90 57 SER B C 1
ATOM 1779 O O . SER B 1 56 ? 5.979 46.686 52.462 1.00 37.64 57 SER B O 1
ATOM 1784 N N . PHE B 1 57 ? 5.921 47.898 50.571 1.00 32.65 58 PHE B N 1
ATOM 1785 C CA . PHE B 1 57 ? 6.771 48.969 51.093 1.00 30.62 58 PHE B CA 1
ATOM 1786 C C . PHE B 1 57 ? 6.253 49.410 52.455 1.00 28.64 58 PHE B C 1
ATOM 1787 O O . PHE B 1 57 ? 6.988 49.485 53.437 1.00 19.79 58 PHE B O 1
ATOM 1796 N N . TYR B 1 58 ? 4.957 49.674 52.494 1.00 35.35 59 TYR B N 1
ATOM 1797 C CA . TYR B 1 58 ? 4.294 50.124 53.702 1.00 43.79 59 TYR B CA 1
ATOM 1798 C C . TYR B 1 58 ? 3.895 48.979 54.631 1.00 47.29 59 TYR B C 1
ATOM 1799 O O . TYR B 1 58 ? 3.328 49.208 55.703 1.00 50.85 59 TYR B O 1
ATOM 1810 N N . VAL B 1 59 ? 4.226 47.755 54.227 1.00 49.81 60 VAL B N 1
ATOM 1811 C CA . VAL B 1 59 ? 3.942 46.562 55.020 1.00 48.68 60 VAL B CA 1
ATOM 1812 C C . VAL B 1 59 ? 5.128 46.327 55.965 1.00 47.12 60 VAL B C 1
ATOM 1813 O O . VAL B 1 59 ? 4.955 46.255 57.189 1.00 46.76 60 VAL B O 1
ATOM 1818 N N . ASN B 1 60 ? 6.329 46.251 55.392 1.00 43.58 61 ASN B N 1
ATOM 1819 C CA . ASN B 1 60 ? 7.549 46.046 56.170 1.00 36.31 61 ASN B CA 1
ATOM 1820 C C . ASN B 1 60 ? 8.840 46.317 55.382 1.00 32.74 61 ASN B C 1
ATOM 1821 O O . ASN B 1 60 ? 9.849 45.647 55.581 1.00 31.33 61 ASN B O 1
ATOM 1829 N N . GLY B 1 61 ? 8.809 47.323 54.513 1.00 32.01 62 GLY B N 1
ATOM 1830 C CA . GLY B 1 61 ? 9.979 47.676 53.731 1.00 20.91 62 GLY B CA 1
ATOM 1831 C C . GLY B 1 61 ? 10.236 46.783 52.533 1.00 21.07 62 GLY B C 1
ATOM 1832 O O . GLY B 1 61 ? 9.309 46.184 51.979 1.00 19.84 62 GLY B O 1
ATOM 1834 N N . LEU B 1 62 ? 11.506 46.708 52.137 1.00 16.94 63 LEU B N 1
ATOM 1835 C CA . LEU B 1 62 ? 11.957 45.917 50.997 1.00 15.58 63 LEU B CA 1
ATOM 1836 C C . LEU B 1 62 ? 13.452 45.659 51.142 1.00 18.16 63 LEU B C 1
ATOM 1837 O O . LEU B 1 62 ? 14.100 46.252 52.008 1.00 22.38 63 LEU B O 1
ATOM 1843 N N . THR B 1 63 ? 14.002 44.777 50.313 1.00 18.90 64 THR B N 1
ATOM 1844 C CA . THR B 1 63 ? 15.428 44.492 50.373 1.00 15.91 64 THR B CA 1
ATOM 1845 C C . THR B 1 63 ? 16.119 44.926 49.100 1.00 15.89 64 THR B C 1
ATOM 1846 O O . THR B 1 63 ? 15.518 44.949 48.025 1.00 17.96 64 THR B O 1
ATOM 1852 N N . LEU B 1 64 ? 17.386 45.292 49.240 1.00 15.57 65 LEU B N 1
ATOM 1853 C CA . LEU B 1 64 ? 18.236 45.716 48.130 1.00 14.60 65 LEU B CA 1
ATOM 1854 C C . LEU B 1 64 ? 19.459 44.818 48.285 1.00 15.89 65 LEU B C 1
ATOM 1855 O O . LEU B 1 64 ? 20.173 44.917 49.276 1.00 17.92 65 LEU B O 1
ATOM 1861 N N . GLY B 1 65 ? 19.635 43.879 47.361 1.00 17.13 66 GLY B N 1
ATOM 1862 C CA . GLY B 1 65 ? 20.750 42.949 47.439 1.00 13.20 66 GLY B CA 1
ATOM 1863 C C . GLY B 1 65 ? 20.781 42.194 48.761 1.00 15.05 66 GLY B C 1
ATOM 1864 O O . GLY B 1 65 ? 21.861 41.898 49.286 1.00 15.74 66 GLY B O 1
ATOM 1866 N N . GLY B 1 66 ? 19.600 41.900 49.307 1.00 11.58 67 GLY B N 1
ATOM 1867 C CA . GLY B 1 66 ? 19.507 41.194 50.579 1.00 13.87 67 GLY B CA 1
ATOM 1868 C C . GLY B 1 66 ? 19.345 42.126 51.773 1.00 20.88 67 GLY B C 1
ATOM 1869 O O . GLY B 1 66 ? 18.729 41.765 52.776 1.00 24.65 67 GLY B O 1
ATOM 1871 N N . GLN B 1 67 ? 19.874 43.337 51.650 1.00 18.04 68 GLN B N 1
ATOM 1872 C CA . GLN B 1 67 ? 19.808 44.344 52.698 1.00 18.23 68 GLN B CA 1
ATOM 1873 C C . GLN B 1 67 ? 18.394 44.893 52.855 1.00 17.13 68 GLN B C 1
ATOM 1874 O O . GLN B 1 67 ? 17.857 45.494 51.930 1.00 20.30 68 GLN B O 1
ATOM 1883 N N . LYS B 1 68 ? 17.793 44.702 54.024 1.00 20.70 69 LYS B N 1
ATOM 1884 C CA . LYS B 1 68 ? 16.440 45.205 54.253 1.00 21.01 69 LYS B CA 1
ATOM 1885 C C . LYS B 1 68 ? 16.471 46.688 54.558 1.00 16.66 69 LYS B C 1
ATOM 1886 O O . LYS B 1 68 ? 17.372 47.171 55.252 1.00 14.67 69 LYS B O 1
ATOM 1896 N N . CYS B 1 69 ? 15.503 47.414 54.018 1.00 11.65 70 CYS B N 1
ATOM 1897 C CA . CYS B 1 69 ? 15.435 48.851 54.218 1.00 14.67 70 CYS B CA 1
ATOM 1898 C C . CYS B 1 69 ? 14.012 49.269 54.527 1.00 16.03 70 CYS B C 1
ATOM 1899 O O . CYS B 1 69 ? 13.066 48.574 54.173 1.00 18.30 70 CYS B O 1
ATOM 1903 N N . SER B 1 70 ? 13.881 50.430 55.158 1.00 17.79 71 SER B N 1
ATOM 1904 C CA . SER B 1 70 ? 12.600 51.023 55.503 1.00 15.26 71 SER B CA 1
ATOM 1905 C C . SER B 1 70 ? 12.374 52.132 54.474 1.00 17.85 71 SER B C 1
ATOM 1906 O O . SER B 1 70 ? 13.321 52.830 54.108 1.00 17.29 71 SER B O 1
ATOM 1911 N N . VAL B 1 71 ? 11.138 52.270 53.995 1.00 17.54 72 VAL B N 1
ATOM 1912 C CA . VAL B 1 71 ? 10.786 53.278 52.998 1.00 21.24 72 VAL B CA 1
ATOM 1913 C C . VAL B 1 71 ? 10.362 54.571 53.677 1.00 22.41 72 VAL B C 1
ATOM 1914 O O . VAL B 1 71 ? 9.344 54.616 54.361 1.00 31.50 72 VAL B O 1
ATOM 1919 N N . ILE B 1 72 ? 11.166 55.611 53.524 1.00 22.70 73 ILE B N 1
ATOM 1920 C CA . ILE B 1 72 ? 10.852 56.893 54.128 1.00 20.15 73 ILE B CA 1
ATOM 1921 C C . ILE B 1 72 ? 9.884 57.626 53.221 1.00 21.08 73 ILE B C 1
ATOM 1922 O O . ILE B 1 72 ? 8.952 58.273 53.691 1.00 26.63 73 ILE B O 1
ATOM 1928 N N . ARG B 1 73 ? 10.106 57.525 51.918 1.00 20.29 74 ARG B N 1
ATOM 1929 C CA . ARG B 1 73 ? 9.232 58.174 50.958 1.00 13.77 74 ARG B CA 1
ATOM 1930 C C . ARG B 1 73 ? 9.371 57.503 49.611 1.00 16.27 74 ARG B C 1
ATOM 1931 O O . ARG B 1 73 ? 10.486 57.300 49.133 1.00 12.60 74 ARG B O 1
ATOM 1945 N N . ASP B 1 74 ? 8.235 57.170 49.003 1.00 16.74 75 ASP B N 1
ATOM 1946 C CA . ASP B 1 74 ? 8.206 56.528 47.702 1.00 8.13 75 ASP B CA 1
ATOM 1947 C C . ASP B 1 74 ? 7.536 57.408 46.655 1.00 8.94 75 ASP B C 1
ATOM 1948 O O . ASP B 1 74 ? 6.325 57.550 46.647 1.00 15.01 75 ASP B O 1
ATOM 1954 N N . SER B 1 75 ? 8.333 57.987 45.766 1.00 9.86 76 SER B N 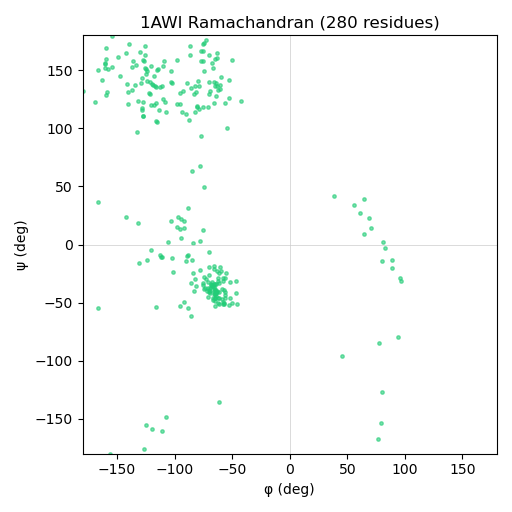1
ATOM 1955 C CA . SER B 1 75 ? 7.821 58.814 44.674 1.00 11.06 76 SER B CA 1
ATOM 1956 C C . SER B 1 75 ? 8.511 58.333 43.395 1.00 10.13 76 SER B C 1
ATOM 1957 O O . SER B 1 75 ? 8.514 59.015 42.374 1.00 12.56 76 SER B O 1
ATOM 1962 N N . LEU B 1 76 ? 9.055 57.123 43.463 1.00 13.73 77 LEU B N 1
ATOM 1963 C CA . LEU B 1 76 ? 9.805 56.503 42.374 1.00 15.73 77 LEU B CA 1
ATOM 1964 C C . LEU B 1 76 ? 9.090 56.478 41.035 1.00 19.15 77 LEU B C 1
ATOM 1965 O O . LEU B 1 76 ? 9.680 56.747 39.988 1.00 17.70 77 LEU B O 1
ATOM 1971 N N . LEU B 1 77 ? 7.826 56.088 41.077 1.00 23.77 78 LEU B N 1
ATOM 1972 C CA . LEU B 1 77 ? 7.005 55.990 39.883 1.00 24.65 78 LEU B CA 1
ATOM 1973 C C . LEU B 1 77 ? 6.299 57.306 39.562 1.00 25.14 78 LEU B C 1
ATOM 1974 O O . LEU B 1 77 ? 5.734 57.467 38.479 1.00 31.33 78 LEU B O 1
ATOM 1980 N N . GLN B 1 78 ? 6.371 58.261 40.481 1.00 27.55 79 GLN B N 1
ATOM 1981 C CA . GLN B 1 78 ? 5.712 59.542 40.283 1.00 31.15 79 GLN B CA 1
ATOM 1982 C C . GLN B 1 78 ? 6.493 60.501 39.402 1.00 29.76 79 GLN B C 1
ATOM 1983 O O . GLN B 1 78 ? 7.602 60.899 39.728 1.00 31.69 79 GLN B O 1
ATOM 1992 N N . ASP B 1 79 ? 5.885 60.876 38.285 1.00 36.92 80 ASP B N 1
ATOM 1993 C CA . ASP B 1 79 ? 6.471 61.795 37.309 1.00 38.47 80 ASP B CA 1
ATOM 1994 C C . ASP B 1 79 ? 6.954 63.123 37.900 1.00 35.91 80 ASP B C 1
ATOM 1995 O O . ASP B 1 79 ? 6.326 63.684 38.797 1.00 35.14 80 ASP B O 1
ATOM 2001 N N . GLY B 1 80 ? 8.082 63.608 37.389 1.00 34.64 81 GLY B N 1
ATOM 2002 C CA . GLY B 1 80 ? 8.656 64.858 37.861 1.00 33.51 81 GLY B CA 1
ATOM 2003 C C . GLY B 1 80 ? 9.431 64.724 39.160 1.00 30.06 81 GLY B C 1
ATOM 2004 O O . GLY B 1 80 ? 10.196 65.614 39.536 1.00 30.85 81 GLY B O 1
ATOM 2006 N N . GLU B 1 81 ? 9.247 63.592 39.835 1.00 32.28 82 GLU B N 1
ATOM 2007 C CA . GLU B 1 81 ? 9.903 63.320 41.107 1.00 27.97 82 GLU B CA 1
ATOM 2008 C C . GLU B 1 81 ? 10.846 62.123 40.988 1.00 24.75 82 GLU B C 1
ATOM 2009 O O . GLU B 1 81 ? 12.019 62.212 41.345 1.00 25.63 82 GLU B O 1
ATOM 2016 N N . PHE B 1 82 ? 10.306 61.009 40.500 1.00 23.10 83 PHE B N 1
ATOM 2017 C CA . PHE B 1 82 ? 11.032 59.762 40.273 1.00 22.76 83 PHE B CA 1
ATOM 2018 C C . PHE B 1 82 ? 12.091 59.378 41.308 1.00 17.80 83 PHE B C 1
ATOM 2019 O O . PHE B 1 82 ? 13.153 58.868 40.949 1.00 12.54 83 PHE B O 1
ATOM 2028 N N . SER B 1 83 ? 11.788 59.569 42.589 1.00 15.76 84 SER B N 1
ATOM 2029 C CA . SER B 1 83 ? 12.741 59.251 43.649 1.00 15.33 84 SER B CA 1
ATOM 2030 C C . SER B 1 83 ? 12.129 58.544 44.847 1.00 11.74 84 SER B C 1
ATOM 2031 O O . SER B 1 83 ? 10.948 58.693 45.131 1.00 15.86 84 SER B O 1
ATOM 2036 N N . MET B 1 84 ? 12.945 57.762 45.540 1.00 13.48 85 MET B N 1
ATOM 2037 C CA . MET B 1 84 ? 12.513 57.029 46.718 1.00 11.50 85 MET B CA 1
ATOM 2038 C C . MET B 1 84 ? 13.610 57.053 47.790 1.00 16.40 85 MET B C 1
ATOM 2039 O O . MET B 1 84 ? 14.747 56.640 47.540 1.00 15.78 85 MET B O 1
ATOM 2045 N N . ASP B 1 85 ? 13.277 57.582 48.964 1.00 18.85 86 ASP B N 1
ATOM 2046 C CA . ASP B 1 85 ? 14.215 57.653 50.083 1.00 19.08 86 ASP B CA 1
ATOM 2047 C C . ASP B 1 85 ? 14.024 56.465 51.004 1.00 15.16 86 ASP B C 1
ATOM 2048 O O . ASP B 1 85 ? 12.910 56.154 51.426 1.00 15.17 86 ASP B O 1
ATOM 2054 N N . LEU B 1 86 ? 15.129 55.817 51.323 1.00 14.93 87 LEU B N 1
ATOM 2055 C CA . LEU B 1 86 ? 15.128 54.645 52.174 1.00 15.35 87 LEU B CA 1
ATOM 2056 C C . LEU B 1 86 ? 16.100 54.835 53.330 1.00 11.89 87 LEU B C 1
ATOM 2057 O O . LEU B 1 86 ? 16.709 55.890 53.474 1.00 14.90 87 LEU B O 1
ATOM 2063 N N . ARG B 1 87 ? 16.244 53.790 54.133 1.00 12.50 88 ARG B N 1
ATOM 2064 C CA . ARG B 1 87 ? 17.126 53.785 55.285 1.00 13.06 88 ARG B CA 1
ATOM 2065 C C . ARG B 1 87 ? 17.365 52.306 55.561 1.00 12.24 88 ARG B C 1
ATOM 2066 O O . ARG B 1 87 ? 16.415 51.543 55.584 1.00 17.64 88 ARG B O 1
ATOM 2080 N N . THR B 1 88 ? 18.619 51.878 55.693 1.00 15.84 89 THR B N 1
ATOM 2081 C CA . THR B 1 88 ? 18.895 50.464 55.959 1.00 15.40 89 THR B CA 1
ATOM 2082 C C . THR B 1 88 ? 18.377 50.099 57.342 1.00 21.46 89 THR B C 1
ATOM 2083 O O . THR B 1 88 ? 18.242 50.969 58.203 1.00 25.42 89 THR B O 1
ATOM 2089 N N . LYS B 1 89 ? 18.014 48.838 57.542 1.00 24.53 90 LYS B N 1
ATOM 2090 C CA . LYS B 1 89 ? 17.560 48.409 58.858 1.00 27.63 90 LYS B CA 1
ATOM 2091 C C . LYS B 1 89 ? 18.718 47.667 59.490 1.00 24.99 90 LYS B C 1
ATOM 2092 O O . LYS B 1 89 ? 19.433 46.935 58.809 1.00 27.84 90 LYS B O 1
ATOM 2102 N N . SER B 1 90 ? 18.940 47.890 60.776 1.00 30.23 91 SER B N 1
ATOM 2103 C CA . SER B 1 90 ? 20.042 47.231 61.457 1.00 33.01 91 SER B CA 1
ATOM 2104 C C . SER B 1 90 ? 19.588 46.473 62.688 1.00 33.55 91 SER B C 1
ATOM 2105 O O . SER B 1 90 ? 18.473 46.661 63.195 1.00 30.03 91 SER B O 1
ATOM 2110 N N . THR B 1 91 ? 20.472 45.591 63.132 1.00 37.36 92 THR B N 1
ATOM 2111 C CA . THR B 1 91 ? 20.266 44.772 64.309 1.00 38.66 92 THR B CA 1
ATOM 2112 C C . THR B 1 91 ? 21.370 45.215 65.269 1.00 36.07 92 THR B C 1
ATOM 2113 O O . THR B 1 91 ? 22.526 45.419 64.865 1.00 31.97 92 THR B O 1
ATOM 2119 N N . GLY B 1 92 ? 21.005 45.399 66.531 1.00 33.50 93 GLY B N 1
ATOM 2120 C CA . GLY B 1 92 ? 21.983 45.837 67.502 1.00 32.43 93 GLY B CA 1
ATOM 2121 C C . GLY B 1 92 ? 22.202 47.318 67.288 1.00 30.82 93 GLY B C 1
ATOM 2122 O O . GLY B 1 92 ? 21.440 47.972 66.565 1.00 35.83 93 GLY B O 1
ATOM 2124 N N . GLY B 1 93 ? 23.248 47.852 67.898 1.00 24.77 94 GLY B N 1
ATOM 2125 C CA . GLY B 1 93 ? 23.524 49.264 67.752 1.00 19.17 94 GLY B CA 1
ATOM 2126 C C . GLY B 1 93 ? 24.384 49.550 66.547 1.00 19.21 94 GLY B C 1
ATOM 2127 O O . GLY B 1 93 ? 25.212 50.450 66.584 1.00 25.28 94 GLY B O 1
ATOM 2129 N N . ALA B 1 94 ? 24.244 48.734 65.509 1.00 18.77 95 ALA B N 1
ATOM 2130 C CA . ALA B 1 94 ? 24.996 48.917 64.277 1.00 13.88 95 ALA B CA 1
ATOM 2131 C C . ALA B 1 94 ? 24.342 50.099 63.595 1.00 12.48 95 ALA B C 1
ATOM 2132 O O . ALA B 1 94 ? 23.153 50.341 63.784 1.00 18.86 95 ALA B O 1
ATOM 2135 N N . PRO B 1 95 ? 25.112 50.885 62.834 1.00 15.77 96 PRO B N 1
ATOM 2136 C CA . PRO B 1 95 ? 24.517 52.040 62.161 1.00 15.09 96 PRO B CA 1
ATOM 2137 C C . PRO B 1 95 ? 23.564 51.747 61.014 1.00 18.12 96 PRO B C 1
ATOM 2138 O O . PRO B 1 95 ? 23.515 50.635 60.467 1.00 18.59 96 PRO B O 1
ATOM 2142 N N . THR B 1 96 ? 22.795 52.777 60.684 1.00 21.01 97 THR B N 1
ATOM 2143 C CA . THR B 1 96 ? 21.829 52.754 59.601 1.00 22.65 97 THR B CA 1
ATOM 2144 C C . THR B 1 96 ? 22.295 53.816 58.613 1.00 19.00 97 THR B C 1
ATOM 2145 O O . THR B 1 96 ? 22.830 54.857 59.014 1.00 13.84 97 THR B O 1
ATOM 2151 N N . PHE B 1 97 ? 22.090 53.556 57.329 1.00 14.35 98 PHE B N 1
ATOM 2152 C CA . PHE B 1 97 ? 22.534 54.480 56.289 1.00 12.19 98 PHE B CA 1
ATOM 2153 C C . PHE B 1 97 ? 21.405 54.921 55.371 1.00 13.06 98 PHE B C 1
ATOM 2154 O O . PHE B 1 97 ? 20.456 54.165 55.115 1.00 14.70 98 PHE B O 1
ATOM 2163 N N . ASN B 1 98 ? 21.523 56.142 54.864 1.00 8.74 99 ASN B N 1
ATOM 2164 C CA . ASN B 1 98 ? 20.529 56.673 53.954 1.00 8.81 99 ASN B CA 1
ATOM 2165 C C . ASN B 1 98 ? 20.747 56.096 52.565 1.00 9.82 99 ASN B C 1
ATOM 2166 O O . ASN B 1 98 ? 21.878 55.976 52.096 1.00 12.70 99 ASN B O 1
ATOM 2174 N N . VAL B 1 99 ? 19.661 55.697 51.924 1.00 11.17 100 VAL B N 1
ATOM 2175 C CA . VAL B 1 99 ? 19.734 55.143 50.594 1.00 2.59 100 VAL B CA 1
ATOM 2176 C C . VAL B 1 99 ? 18.721 55.893 49.734 1.00 10.56 100 VAL B C 1
ATOM 2177 O O . VAL B 1 99 ? 17.671 56.293 50.232 1.00 14.69 100 VAL B O 1
ATOM 2182 N N . THR B 1 100 ? 19.094 56.225 48.500 1.00 4.32 101 THR B N 1
ATOM 2183 C CA . THR B 1 100 ? 18.175 56.889 47.595 1.00 2.10 101 THR B CA 1
ATOM 2184 C C . THR B 1 100 ? 18.167 56.097 46.303 1.00 8.46 101 THR B C 1
ATOM 2185 O O . THR B 1 100 ? 19.176 55.487 45.926 1.00 10.19 101 THR B O 1
ATOM 2191 N N . VAL B 1 101 ? 16.990 56.005 45.695 1.00 11.61 102 VAL B N 1
ATOM 2192 C CA . VAL B 1 101 ? 16.829 55.299 44.434 1.00 8.11 102 VAL B CA 1
ATOM 2193 C C . VAL B 1 101 ? 16.046 56.232 43.528 1.00 7.93 102 VAL B C 1
ATOM 2194 O O . VAL B 1 101 ? 15.015 56.756 43.929 1.00 11.96 102 VAL B O 1
ATOM 2199 N N . THR B 1 102 ? 16.617 56.544 42.372 1.00 9.47 103 THR B N 1
ATOM 2200 C CA . THR B 1 102 ? 15.981 57.395 41.380 1.00 9.87 103 THR B CA 1
ATOM 2201 C C . THR B 1 102 ? 15.849 56.562 40.110 1.00 11.87 103 THR B C 1
ATOM 2202 O O . THR B 1 102 ? 16.647 55.662 39.865 1.00 15.84 103 THR B O 1
ATOM 2208 N N . LYS B 1 103 ? 14.874 56.890 39.281 1.00 11.91 104 LYS B N 1
ATOM 2209 C CA . LYS B 1 103 ? 14.614 56.133 38.076 1.00 5.77 104 LYS B CA 1
ATOM 2210 C C . LYS B 1 103 ? 14.624 57.002 36.826 1.00 15.42 104 LYS B C 1
ATOM 2211 O O . LYS B 1 103 ? 14.302 58.185 36.886 1.00 16.71 104 LYS B O 1
ATOM 2221 N N . THR B 1 104 ? 15.064 56.437 35.708 1.00 13.32 105 THR B N 1
ATOM 2222 C CA . THR B 1 104 ? 15.082 57.172 34.454 1.00 16.45 105 THR B CA 1
ATOM 2223 C C . THR B 1 104 ? 14.291 56.343 33.444 1.00 16.79 105 THR B C 1
ATOM 2224 O O . THR B 1 104 ? 13.451 55.538 33.833 1.00 11.23 105 THR B O 1
ATOM 2230 N N . ASP B 1 105 ? 14.563 56.521 32.156 1.00 19.75 106 ASP B N 1
ATOM 2231 C CA . ASP B 1 105 ? 13.850 55.760 31.139 1.00 21.18 106 ASP B CA 1
ATOM 2232 C C . ASP B 1 105 ? 14.252 54.301 31.131 1.00 17.41 106 ASP B C 1
ATOM 2233 O O . ASP B 1 105 ? 13.396 53.423 31.069 1.00 19.33 106 ASP B O 1
ATOM 2239 N N . LYS B 1 106 ? 15.554 54.046 31.211 1.00 11.90 107 LYS B N 1
ATOM 2240 C CA . LYS B 1 106 ? 16.060 52.686 31.168 1.00 11.64 107 LYS B CA 1
ATOM 2241 C C . LYS B 1 106 ? 16.846 52.268 32.394 1.00 9.49 107 LYS B C 1
ATOM 2242 O O . LYS B 1 106 ? 17.142 51.082 32.561 1.00 12.67 107 LYS B O 1
ATOM 2252 N N . THR B 1 107 ? 17.071 53.201 33.307 1.00 9.14 108 THR B N 1
ATOM 2253 C CA . THR B 1 107 ? 17.903 52.935 34.475 1.00 13.27 108 THR B CA 1
ATOM 2254 C C . THR B 1 107 ? 17.331 53.246 35.873 1.00 13.83 108 THR B C 1
ATOM 2255 O O . THR B 1 107 ? 16.377 54.017 36.013 1.00 9.79 108 THR B O 1
ATOM 2261 N N . LEU B 1 108 ? 17.918 52.599 36.884 1.00 11.10 109 LEU B N 1
ATOM 2262 C CA . LEU B 1 108 ? 17.637 52.830 38.308 1.00 9.75 109 LEU B CA 1
ATOM 2263 C C . LEU B 1 108 ? 19.023 53.217 38.852 1.00 8.54 109 LEU B C 1
ATOM 2264 O O . LEU B 1 108 ? 20.007 52.552 38.537 1.00 6.82 109 LEU B O 1
ATOM 2270 N N . VAL B 1 109 ? 19.126 54.325 39.576 1.00 7.84 110 VAL B N 1
ATOM 2271 C CA . VAL B 1 109 ? 20.411 54.754 40.146 1.00 7.49 110 VAL B CA 1
ATOM 2272 C C . VAL B 1 109 ? 20.306 54.568 41.666 1.00 8.68 110 VAL B C 1
ATOM 2273 O O . VAL B 1 109 ? 19.354 55.047 42.283 1.00 7.35 110 VAL B O 1
ATOM 2278 N N . LEU B 1 110 ? 21.242 53.826 42.257 1.00 9.64 111 LEU B N 1
ATOM 2279 C CA . LEU B 1 110 ? 21.219 53.569 43.696 1.00 8.00 111 LEU B CA 1
ATOM 2280 C C . LEU B 1 110 ? 22.450 54.105 44.402 1.00 10.14 111 LEU B C 1
ATOM 2281 O O . LEU B 1 110 ? 23.566 53.931 43.915 1.00 9.57 111 LEU B O 1
ATOM 2287 N N . LEU B 1 111 ? 22.242 54.722 45.564 1.00 8.70 112 LEU B N 1
ATOM 2288 C CA . LEU B 1 111 ? 23.331 55.296 46.355 1.00 8.55 112 LEU B CA 1
ATOM 2289 C C . LEU B 1 111 ? 23.135 55.055 47.845 1.00 10.74 112 LEU B C 1
ATOM 2290 O O . LEU B 1 111 ? 22.058 55.337 48.375 1.00 10.12 112 LEU B O 1
ATOM 2296 N N . MET B 1 112 ? 24.175 54.570 48.523 1.00 9.42 113 MET B N 1
ATOM 2297 C CA . MET B 1 112 ? 24.116 54.347 49.962 1.00 7.03 113 MET B CA 1
ATOM 2298 C C . MET B 1 112 ? 25.148 55.244 50.595 1.00 6.61 113 MET B C 1
ATOM 2299 O O . MET B 1 112 ? 26.329 55.144 50.286 1.00 7.28 113 MET B O 1
ATOM 2305 N N . GLY B 1 113 ? 24.701 56.132 51.468 1.00 10.14 114 GLY B N 1
ATOM 2306 C CA . GLY B 1 113 ? 25.621 57.036 52.118 1.00 6.68 114 GLY B CA 1
ATOM 2307 C C . GLY B 1 113 ? 26.376 56.317 53.204 1.00 5.96 114 GLY B C 1
ATOM 2308 O O . GLY B 1 113 ? 26.067 55.174 53.541 1.00 6.83 114 GLY B O 1
ATOM 2310 N N . LYS B 1 114 ? 27.436 56.949 53.682 1.00 8.96 115 LYS B N 1
ATOM 2311 C CA . LYS B 1 114 ? 28.212 56.392 54.767 1.00 11.45 115 LYS B CA 1
ATOM 2312 C C . LYS B 1 114 ? 27.517 56.863 56.035 1.00 9.95 115 LYS B C 1
ATOM 2313 O O . LYS B 1 114 ? 26.581 57.665 55.982 1.00 12.53 115 LYS B O 1
ATOM 2323 N N . GLU B 1 115 ? 27.935 56.336 57.175 1.00 14.34 116 GLU B N 1
ATOM 2324 C CA . GLU B 1 115 ? 27.345 56.748 58.440 1.00 18.96 116 GLU B CA 1
ATOM 2325 C C . GLU B 1 115 ? 27.595 58.258 58.601 1.00 20.05 116 GLU B C 1
ATOM 2326 O O . GLU B 1 115 ? 28.666 58.754 58.245 1.00 18.74 116 GLU B O 1
ATOM 2333 N N . GLY B 1 116 ? 26.584 58.994 59.050 1.00 15.27 117 GLY B N 1
ATOM 2334 C CA . GLY B 1 116 ? 26.757 60.425 59.243 1.00 20.00 117 GLY B CA 1
ATOM 2335 C C . GLY B 1 116 ? 26.485 61.373 58.083 1.00 18.92 117 GLY B C 1
ATOM 2336 O O . GLY B 1 116 ? 26.430 62.586 58.284 1.00 22.84 117 GLY B O 1
ATOM 2338 N N . VAL B 1 117 ? 26.357 60.852 56.870 1.00 19.34 118 VAL B N 1
ATOM 2339 C CA . VAL B 1 117 ? 26.066 61.694 55.705 1.00 15.46 118 VAL B CA 1
ATOM 2340 C C . VAL B 1 117 ? 24.547 61.908 55.680 1.00 13.24 118 VAL B C 1
ATOM 2341 O O . VAL B 1 117 ? 23.783 60.950 55.786 1.00 17.36 118 VAL B O 1
ATOM 2346 N N . HIS B 1 118 ? 24.103 63.154 55.569 1.00 16.39 119 HIS B N 1
ATOM 2347 C CA . HIS B 1 118 ? 22.665 63.420 55.557 1.00 18.55 119 HIS B CA 1
ATOM 2348 C C . HIS B 1 118 ? 21.923 62.964 54.290 1.00 18.51 119 HIS B C 1
ATOM 2349 O O . HIS B 1 118 ? 22.432 63.089 53.175 1.00 23.11 119 HIS B O 1
ATOM 2359 N N . GLY B 1 119 ? 20.728 62.413 54.489 1.00 15.44 120 GLY B N 1
ATOM 2360 C CA . GLY B 1 119 ? 19.912 61.916 53.395 1.00 14.63 120 GLY B CA 1
ATOM 2361 C C . GLY B 1 119 ? 19.706 62.931 52.295 1.00 17.15 120 GLY B C 1
ATOM 2362 O O . GLY B 1 119 ? 19.584 62.566 51.130 1.00 17.01 120 GLY B O 1
ATOM 2364 N N . GLY B 1 120 ? 19.651 64.208 52.667 1.00 12.09 121 GLY B N 1
ATOM 2365 C CA . GLY B 1 120 ? 19.470 65.262 51.688 1.00 12.30 121 GLY B CA 1
ATOM 2366 C C . GLY B 1 120 ? 20.637 65.354 50.718 1.00 15.27 121 GLY B C 1
ATOM 2367 O O . GLY B 1 120 ? 20.459 65.676 49.541 1.00 15.17 121 GLY B O 1
ATOM 2369 N N . LEU B 1 121 ? 21.838 65.067 51.208 1.00 12.88 122 LEU B N 1
ATOM 2370 C CA . LEU B 1 121 ? 23.022 65.113 50.367 1.00 11.52 122 LEU B CA 1
ATOM 2371 C C . LEU B 1 121 ? 22.976 63.923 49.409 1.00 10.11 122 LEU B C 1
ATOM 2372 O O . LEU B 1 121 ? 23.324 64.062 48.235 1.00 7.80 122 LEU B O 1
ATOM 2378 N N . ILE B 1 122 ? 22.550 62.762 49.917 1.00 8.51 123 ILE B N 1
ATOM 2379 C CA . ILE B 1 122 ? 22.449 61.546 49.100 1.00 11.66 123 ILE B CA 1
ATOM 2380 C C . ILE B 1 122 ? 21.388 61.711 48.009 1.00 12.66 123 ILE B C 1
ATOM 2381 O O . ILE B 1 122 ? 21.579 61.282 46.866 1.00 14.35 123 ILE B O 1
ATOM 2387 N N . ASN B 1 123 ? 20.291 62.370 48.357 1.00 9.06 124 ASN B N 1
ATOM 2388 C CA . ASN B 1 123 ? 19.200 62.590 47.420 1.00 14.07 124 ASN B CA 1
ATOM 2389 C C . ASN B 1 123 ? 19.610 63.510 46.265 1.00 13.64 124 ASN B C 1
ATOM 2390 O O . ASN B 1 123 ? 19.280 63.245 45.117 1.00 16.39 124 ASN B O 1
ATOM 2398 N N . LYS B 1 124 ? 20.382 64.550 46.557 1.00 17.61 125 LYS B N 1
ATOM 2399 C CA . LYS B 1 124 ? 20.819 65.485 45.526 1.00 15.24 125 LYS B CA 1
ATOM 2400 C C . LYS B 1 124 ? 21.773 64.840 44.531 1.00 16.24 125 LYS B C 1
ATOM 2401 O O . LYS B 1 124 ? 21.609 65.006 43.325 1.00 15.73 125 LYS B O 1
ATOM 2411 N N . LYS B 1 125 ? 22.781 64.126 45.031 1.00 17.26 126 LYS B N 1
ATOM 2412 C CA . LYS B 1 125 ? 23.748 63.448 44.162 1.00 17.32 126 LYS B CA 1
ATOM 2413 C C . LYS B 1 125 ? 23.034 62.502 43.203 1.00 18.53 126 LYS B C 1
ATOM 2414 O O . LYS B 1 125 ? 23.328 62.469 42.003 1.00 18.76 126 LYS B O 1
ATOM 2424 N N . CYS B 1 126 ? 22.102 61.726 43.749 1.00 18.23 127 CYS B N 1
ATOM 2425 C CA . CYS B 1 126 ? 21.347 60.753 42.970 1.00 15.79 127 CYS B CA 1
ATOM 2426 C C . CYS B 1 126 ? 20.461 61.432 41.925 1.00 12.96 127 CYS B C 1
ATOM 2427 O O . CYS B 1 126 ? 20.553 61.127 40.736 1.00 14.62 127 CYS B O 1
ATOM 2431 N N . TYR B 1 127 ? 19.650 62.388 42.367 1.00 16.64 128 TYR B N 1
ATOM 2432 C CA . TYR B 1 127 ? 18.753 63.128 41.488 1.00 15.35 128 TYR B CA 1
ATOM 2433 C C . TYR B 1 127 ? 19.531 63.809 40.368 1.00 19.54 128 TYR B C 1
ATOM 2434 O O . TYR B 1 127 ? 19.083 63.834 39.218 1.00 17.12 128 TYR B O 1
ATOM 2445 N N . GLU B 1 128 ? 20.701 64.348 40.697 1.00 18.58 129 GLU B N 1
ATOM 2446 C CA . GLU B 1 128 ? 21.520 65.016 39.693 1.00 18.85 129 GLU B CA 1
ATOM 2447 C C . GLU B 1 128 ? 22.080 64.036 38.669 1.00 18.30 129 GLU B C 1
ATOM 2448 O O . GLU B 1 128 ? 22.168 64.352 37.471 1.00 19.57 129 GLU B O 1
ATOM 2455 N N . MET B 1 129 ? 22.392 62.827 39.122 1.00 12.26 130 MET B N 1
ATOM 2456 C CA . MET B 1 129 ? 22.877 61.801 38.220 1.00 9.97 130 MET B CA 1
ATOM 2457 C C . MET B 1 129 ? 21.725 61.355 37.317 1.00 11.72 130 MET B C 1
ATOM 2458 O O . MET B 1 129 ? 21.925 61.107 36.130 1.00 7.61 130 MET B O 1
ATOM 2464 N N . ALA B 1 130 ? 20.523 61.260 37.890 1.00 14.79 131 ALA B N 1
ATOM 2465 C CA . ALA B 1 130 ? 19.319 60.840 37.165 1.00 14.11 131 ALA B CA 1
ATOM 2466 C C . ALA B 1 130 ? 18.833 61.857 36.116 1.00 15.82 131 ALA B C 1
ATOM 2467 O O . ALA B 1 130 ? 18.286 61.477 35.066 1.00 14.87 131 ALA B O 1
ATOM 2470 N N . SER B 1 131 ? 19.007 63.143 36.405 1.00 16.06 132 SER B N 1
ATOM 2471 C CA . SER B 1 131 ? 18.615 64.197 35.467 1.00 20.82 132 SER B CA 1
ATOM 2472 C C . SER B 1 131 ? 19.567 64.205 34.256 1.00 21.14 132 SER B C 1
ATOM 2473 O O . SER B 1 131 ? 19.142 64.396 33.117 1.00 22.36 132 SER B O 1
ATOM 2478 N N . HIS B 1 132 ? 20.851 63.960 34.505 1.00 21.46 133 HIS B N 1
ATOM 2479 C CA . HIS B 1 132 ? 21.851 63.902 33.440 1.00 17.24 133 HIS B CA 1
ATOM 2480 C C . HIS B 1 132 ? 21.526 62.759 32.476 1.00 14.96 133 HIS B C 1
ATOM 2481 O O . HIS B 1 132 ? 21.570 62.927 31.261 1.00 20.18 133 HIS B O 1
ATOM 2491 N N . LEU B 1 133 ? 21.217 61.594 33.028 1.00 16.08 134 LEU B N 1
ATOM 2492 C CA . LEU B 1 133 ? 20.889 60.422 32.235 1.00 13.41 134 LEU B CA 1
ATOM 2493 C C . LEU B 1 133 ? 19.649 60.635 31.393 1.00 16.51 134 LEU B C 1
ATOM 2494 O O . LEU B 1 133 ? 19.675 60.398 30.183 1.00 16.95 134 LEU B O 1
ATOM 2500 N N . ARG B 1 134 ? 18.573 61.110 32.014 1.00 19.07 135 ARG B N 1
ATOM 2501 C CA . ARG B 1 134 ? 17.332 61.314 31.279 1.00 20.10 135 ARG B CA 1
ATOM 2502 C C . ARG B 1 134 ? 17.432 62.345 30.166 1.00 22.57 135 ARG B C 1
ATOM 2503 O O . ARG B 1 134 ? 16.692 62.276 29.190 1.00 22.33 135 ARG B O 1
ATOM 2517 N N . ARG B 1 135 ? 18.410 63.242 30.279 1.00 26.86 136 ARG B N 1
ATOM 2518 C CA . ARG B 1 135 ? 18.682 64.254 29.256 1.00 30.37 136 ARG B CA 1
ATOM 2519 C C . ARG B 1 135 ? 19.326 63.579 28.028 1.00 31.89 136 ARG B C 1
ATOM 2520 O O . ARG B 1 135 ? 19.174 64.043 26.891 1.00 33.54 136 ARG B O 1
ATOM 2534 N N . SER B 1 136 ? 20.063 62.494 28.276 1.00 32.35 137 SER B N 1
ATOM 2535 C CA . SER B 1 136 ? 20.746 61.733 27.228 1.00 27.40 137 SER B CA 1
ATOM 2536 C C . SER B 1 136 ? 19.845 60.615 26.728 1.00 26.34 137 SER B C 1
ATOM 2537 O O . SER B 1 136 ? 20.295 59.691 26.048 0.00 25.99 137 SER B O 1
ATOM 2542 N N . GLN B 1 137 ? 18.568 60.713 27.083 1.00 24.37 138 GLN B N 1
ATOM 2543 C CA . GLN B 1 137 ? 17.554 59.741 26.693 1.00 26.66 138 GLN B CA 1
ATOM 2544 C C . GLN B 1 137 ? 17.820 58.367 27.287 1.00 22.92 138 GLN B C 1
ATOM 2545 O O . GLN B 1 137 ? 17.643 57.345 26.620 1.00 22.42 138 GLN B O 1
ATOM 2554 N N . TYR B 1 138 ? 18.273 58.354 28.535 1.00 16.51 139 TYR B N 1
ATOM 2555 C CA . TYR B 1 138 ? 18.543 57.108 29.235 1.00 19.04 139 TYR B CA 1
ATOM 2556 C C . TYR B 1 138 ? 17.656 56.985 30.473 1.00 15.74 139 TYR B C 1
ATOM 2557 O O . TYR B 1 138 ? 17.876 56.049 31.258 1.00 17.09 139 TYR B O 1
ATOM 2569 N N . PRO C 2 1 ? 30.399 78.597 38.464 1.00 67.67 1 PRO P N 1
ATOM 2570 C CA . PRO C 2 1 ? 31.366 77.569 38.055 1.00 67.44 1 PRO P CA 1
ATOM 2571 C C . PRO C 2 1 ? 31.005 76.188 38.627 1.00 67.27 1 PRO P C 1
ATOM 2572 O O . PRO C 2 1 ? 31.604 75.730 39.605 1.00 68.63 1 PRO P O 1
ATOM 2576 N N . PRO C 2 2 ? 30.049 75.487 37.985 1.00 65.21 2 PRO P N 1
ATOM 2577 C CA . PRO C 2 2 ? 29.600 74.162 38.427 1.00 60.18 2 PRO P CA 1
ATOM 2578 C C . PRO C 2 2 ? 30.679 73.094 38.391 1.00 54.83 2 PRO P C 1
ATOM 2579 O O . PRO C 2 2 ? 31.756 73.302 37.833 1.00 53.20 2 PRO P O 1
ATOM 2583 N N . PRO C 2 3 ? 30.434 71.964 39.070 1.00 55.24 3 PRO P N 1
ATOM 2584 C CA . PRO C 2 3 ? 31.388 70.854 39.114 1.00 55.56 3 PRO P CA 1
ATOM 2585 C C . PRO C 2 3 ? 31.298 70.117 37.790 1.00 54.36 3 PRO P C 1
ATOM 2586 O O . PRO C 2 3 ? 30.282 70.194 37.100 1.00 57.63 3 PRO P O 1
ATOM 2590 N N . PRO C 2 4 ? 32.353 69.386 37.420 1.00 51.26 4 PRO P N 1
ATOM 2591 C CA . PRO C 2 4 ? 32.325 68.651 36.158 1.00 48.27 4 PRO P CA 1
ATOM 2592 C C . PRO C 2 4 ? 31.192 67.623 36.141 1.00 43.76 4 PRO P C 1
ATOM 2593 O O . PRO C 2 4 ? 30.937 66.940 37.137 1.00 46.73 4 PRO P O 1
ATOM 2597 N N . PRO C 2 5 ? 30.434 67.584 35.040 1.00 36.95 5 PRO P N 1
ATOM 2598 C CA . PRO C 2 5 ? 29.312 66.670 34.847 1.00 33.50 5 PRO P CA 1
ATOM 2599 C C . PRO C 2 5 ? 29.741 65.243 34.538 1.00 32.53 5 PRO P C 1
ATOM 2600 O O . PRO C 2 5 ? 30.917 64.974 34.278 1.00 33.46 5 PRO P O 1
ATOM 2604 N N . PRO C 2 6 ? 28.793 64.296 34.616 1.00 32.52 6 PRO P N 1
ATOM 2605 C CA . PRO C 2 6 ? 29.131 62.903 34.324 1.00 32.58 6 PRO P CA 1
ATOM 2606 C C . PRO C 2 6 ? 29.560 62.819 32.865 1.00 31.71 6 PRO P C 1
ATOM 2607 O O . PRO C 2 6 ? 29.277 63.718 32.077 1.00 34.38 6 PRO P O 1
ATOM 2611 N N . PRO C 2 7 ? 30.277 61.759 32.487 1.00 34.19 7 PRO P N 1
ATOM 2612 C CA . PRO C 2 7 ? 30.683 61.681 31.085 1.00 35.70 7 PRO P CA 1
ATOM 2613 C C . PRO C 2 7 ? 29.444 61.344 30.258 1.00 38.93 7 PRO P C 1
ATOM 2614 O O . PRO C 2 7 ? 28.341 61.260 30.803 1.00 39.81 7 PRO P O 1
ATOM 2618 N N . PRO C 2 8 ? 29.571 61.298 28.925 1.00 42.75 8 PRO P N 1
ATOM 2619 C CA . PRO C 2 8 ? 28.356 60.958 28.183 1.00 45.11 8 PRO P CA 1
ATOM 2620 C C . PRO C 2 8 ? 28.133 59.465 28.350 1.00 46.66 8 PRO P C 1
ATOM 2621 O O . PRO C 2 8 ? 29.051 58.739 28.741 1.00 45.70 8 PRO P O 1
ATOM 2625 N N . PRO C 2 9 ? 26.888 59.004 28.162 1.00 50.14 9 PRO P N 1
ATOM 2626 C CA . PRO C 2 9 ? 26.567 57.580 28.296 1.00 52.05 9 PRO P CA 1
ATOM 2627 C C . PRO C 2 9 ? 27.536 56.687 27.495 1.00 56.10 9 PRO P C 1
ATOM 2628 O O . PRO C 2 9 ? 28.130 57.139 26.513 1.00 53.91 9 PRO P O 1
ATOM 2632 N N . PRO C 2 10 ? 27.639 55.396 27.865 1.00 58.00 10 PRO P N 1
ATOM 2633 C CA . PRO C 2 10 ? 28.481 54.350 27.293 1.00 63.22 10 PRO P CA 1
ATOM 2634 C C . PRO C 2 10 ? 29.771 54.778 26.589 1.00 68.97 10 PRO P C 1
ATOM 2635 O O . PRO C 2 10 ? 30.137 54.147 25.577 1.00 76.22 10 PRO P O 1
#

Sequence (286 aa):
GWNAYIDNLMADGTCQDAAIVGYKDSPSVWAAVPGKTFVNITPAEVGVLVGKDRSSFYVNGLTLGGQKCSVIRDSLLQDGEFSMDLRTKSTGGAPTFNVTVTKTDKTLVLLMGKEGVHGGLINKKCYEMASHLRRSQYGWNAYIDNLMADGTCQDAAIVGYKDSPSVWAAVPGKTFVNITPAEVGVLVGKDRSSFYVNGLTLGGQKCSVIRDSLLQDGEFSMDLRTKSTGGAPTFNVTVTKTDKTLVLLMGKEGVHGGLINKKCYEMASHLRRSQYPPPPPPPPPP